Protein AF-H6SR29-F1 (afdb_monomer)

Foldseek 3Di:
DDDDDDDDDDDDDDDDDDDDDDDPDDPPPPPPDPDPDPPDPPDPDQDPLLWADQPQVVLQAQDDDSLVVSVVSQVVHDPSVVVQCVVVVVPDQWAFDDDAAQKTWIWGAIPPGDPVRTFIWIARANRRIDGQQVLCVVPPVVVVCVVPPPPFWDKARWDWDDKHADPQQWIKTKTWIFIAGNVVRDGPDIDIWIWIAHNNRYTPGTDD

Nearest PDB structures (foldseek):
  5jbs-assembly1_D  TM=5.042E-01  e=9.592E-01  Brucella suis 1330
  4akz-assembly1_A  TM=5.169E-01  e=1.774E+00  Brucella suis
  5jbs-assembly1_B  TM=5.348E-01  e=2.480E+00  Brucella suis 1330
  4nhf-assembly3_E  TM=4.491E-01  e=1.876E+00  Bartonella grahamii as4aup
  7am1-assembly2_B  TM=2.257E-01  e=1.876E+00  Saccharomyces cerevisiae S288C

Organism: NCBI:txid1150469

Mean predicted aligned error: 15.14 Å

Secondary structure (DSSP, 8-state):
---------------------PPPPPP-----PPP-PPPPPPPP---GGG-B----GGG--SSS-HHHHHHHHHTTS-HHHHHHHHHTTTTTSEEEEEESSSSEEEEEEPBTT-TTSEEEEEESSBSSEEEHHHHHHHHTHHHHHHHS-TTSEEEEEEEEEEEEE-TTS-EEEEEEEEEEETTT--EEE--EEEEEE-TTSBEEEEE-

Solvent-accessible surface area (backbone atoms only — not comparable to full-atom values): 12740 Å² total; per-residue (Å²): 135,87,93,83,92,85,86,89,83,88,87,81,91,84,90,81,91,78,81,95,72,86,77,82,80,75,76,83,75,78,76,75,73,79,76,79,74,72,75,76,78,79,76,76,83,76,53,78,77,25,51,39,75,81,76,63,71,90,40,44,35,88,72,76,65,54,68,60,47,53,54,58,55,45,74,74,44,49,70,57,29,43,52,53,37,56,75,53,71,64,59,64,54,62,43,82,74,46,76,71,71,67,40,30,36,29,30,37,38,20,34,65,88,39,97,86,49,54,44,46,32,38,30,56,27,48,48,27,38,41,60,46,54,60,52,40,55,70,67,44,43,68,60,46,41,72,76,49,55,82,81,52,51,45,80,45,74,50,46,84,75,46,76,46,70,40,97,80,61,15,33,36,39,35,28,39,26,36,35,27,34,72,89,71,72,45,72,79,41,71,56,71,52,31,43,36,26,44,64,85,16,37,63,78,47,74,58,130

Sequence (208 aa):
MMRRRILAGWFVLGALVAGCVPPPEPPASAVATPTAVAPPPPVPAVSPKAVWHPDPLPCQTPSGPVEACLRTAMAAAPPEAQTFAASQGWKGMLTYLGNEGKVVSGTLTTFPLSPTSDVPVLLNGTPSLISVPELWEKHMVPSLAKKYPNGNSTYVAPFLVKAEKTANGGQRFIYEGEVRECKECMAKARPRLRLVFDKTGRLLGPER

Radius of gyration: 31.05 Å; Cα contacts (8 Å, |Δi|>4): 318; chains: 1; bounding box: 89×64×60 Å

pLDDT: mean 72.62, std 15.35, range [35.62, 93.44]

Structure (mmCIF, N/CA/C/O backbone):
data_AF-H6SR29-F1
#
_entry.id   AF-H6SR29-F1
#
loop_
_atom_site.group_PDB
_atom_site.id
_atom_site.type_symbol
_atom_site.label_atom_id
_atom_site.label_alt_id
_atom_site.label_comp_id
_atom_site.label_asym_id
_atom_site.label_entity_id
_atom_site.label_seq_id
_atom_site.pdbx_PDB_ins_code
_atom_site.Cartn_x
_atom_site.Cartn_y
_atom_site.Cartn_z
_atom_site.occupancy
_atom_site.B_iso_or_equiv
_atom_site.auth_seq_id
_atom_site.auth_comp_id
_atom_site.auth_asym_id
_atom_site.auth_atom_id
_atom_site.pdbx_PDB_model_num
ATOM 1 N N . MET A 1 1 ? -73.159 -4.708 -3.928 1.00 37.88 1 MET A N 1
ATOM 2 C CA . MET A 1 1 ? -74.308 -3.775 -3.956 1.00 37.88 1 MET A CA 1
ATOM 3 C C . MET A 1 1 ? -73.893 -2.496 -4.687 1.00 37.88 1 MET A C 1
ATOM 5 O O . MET A 1 1 ? -72.807 -2.022 -4.407 1.00 37.88 1 MET A O 1
ATOM 9 N N . MET A 1 2 ? -74.741 -2.034 -5.627 1.00 37.12 2 MET A N 1
ATOM 10 C CA . MET A 1 2 ? -74.828 -0.717 -6.323 1.00 37.12 2 MET A CA 1
ATOM 11 C C . MET A 1 2 ? -73.549 -0.123 -6.973 1.00 37.12 2 MET A C 1
ATOM 13 O O . MET A 1 2 ? -72.632 0.258 -6.268 1.00 37.12 2 MET A O 1
ATOM 17 N N . ARG A 1 3 ? -73.330 -0.115 -8.307 1.00 43.38 3 ARG A N 1
ATOM 18 C CA . ARG A 1 3 ? -73.968 0.553 -9.491 1.00 43.38 3 ARG A CA 1
ATOM 19 C C . ARG A 1 3 ? -73.901 2.098 -9.552 1.00 43.38 3 ARG A C 1
ATOM 21 O O . ARG A 1 3 ? -74.647 2.743 -8.828 1.00 43.38 3 ARG A O 1
ATOM 28 N N . ARG A 1 4 ? -73.182 2.628 -10.569 1.00 45.06 4 ARG A N 1
ATOM 29 C CA . ARG A 1 4 ? -73.536 3.679 -11.589 1.00 45.06 4 ARG A CA 1
ATOM 30 C C . ARG A 1 4 ? -72.227 4.118 -12.305 1.00 45.06 4 ARG A C 1
ATOM 32 O O . ARG A 1 4 ? -71.304 4.489 -11.603 1.00 45.06 4 ARG A O 1
ATOM 39 N N . ARG A 1 5 ? -71.926 3.868 -13.597 1.00 54.94 5 ARG A N 1
ATOM 40 C CA . ARG A 1 5 ? -72.468 4.278 -14.930 1.00 54.94 5 ARG A CA 1
ATOM 41 C C . ARG A 1 5 ? -72.527 5.796 -15.187 1.00 54.94 5 ARG A C 1
ATOM 43 O O . ARG A 1 5 ? -73.232 6.450 -14.431 1.00 54.94 5 ARG A O 1
ATOM 50 N N . ILE A 1 6 ? -71.900 6.252 -16.299 1.00 50.50 6 ILE A N 1
ATOM 51 C CA . ILE A 1 6 ? -72.335 7.225 -17.363 1.00 50.50 6 ILE A CA 1
ATOM 52 C C . ILE A 1 6 ? -71.074 7.746 -18.126 1.00 50.50 6 ILE A C 1
ATOM 54 O O . ILE A 1 6 ? -70.165 8.249 -17.482 1.00 50.50 6 ILE A O 1
ATOM 58 N N . LEU A 1 7 ? -70.838 7.311 -19.384 1.00 41.84 7 LEU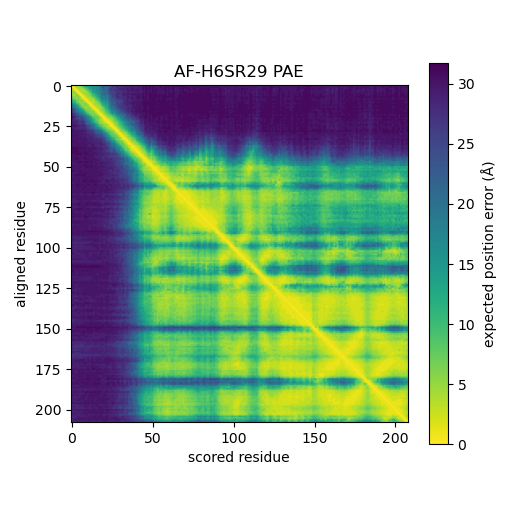 A N 1
ATOM 59 C CA . LEU A 1 7 ? -71.023 7.988 -20.710 1.00 41.84 7 LEU A CA 1
ATOM 60 C C . LEU A 1 7 ? -69.961 9.075 -21.022 1.00 41.84 7 LEU A C 1
ATOM 62 O O . LEU A 1 7 ? -69.814 10.014 -20.258 1.00 41.84 7 LEU A O 1
ATOM 66 N N . ALA A 1 8 ? -69.069 8.892 -22.007 1.00 45.03 8 ALA A N 1
ATOM 67 C CA . ALA A 1 8 ? -69.231 9.009 -23.473 1.00 45.03 8 ALA A CA 1
ATOM 68 C C . ALA A 1 8 ? -69.352 10.465 -23.972 1.00 45.03 8 ALA A C 1
ATOM 70 O O . ALA A 1 8 ? -70.261 11.180 -23.567 1.00 45.03 8 ALA A O 1
ATOM 71 N N . GLY A 1 9 ? -68.472 10.867 -24.898 1.00 35.62 9 GLY A N 1
ATOM 72 C CA . GLY A 1 9 ? -68.571 12.151 -25.597 1.00 35.62 9 GLY A CA 1
ATOM 73 C C . GLY A 1 9 ? -67.361 12.473 -26.476 1.00 35.62 9 GLY A C 1
ATOM 74 O O . GLY A 1 9 ? -66.450 13.167 -26.045 1.00 35.62 9 GLY A O 1
ATOM 75 N N . TRP A 1 10 ? -67.367 11.964 -27.708 1.00 43.72 10 TRP A N 1
ATOM 76 C CA . TRP A 1 10 ? -66.639 12.531 -28.848 1.00 43.72 10 TRP A CA 1
ATOM 77 C C . TRP A 1 10 ? -67.413 13.747 -29.373 1.00 43.72 10 TRP A C 1
ATOM 79 O O . TRP A 1 10 ? -68.629 13.647 -29.516 1.00 43.72 10 TRP A O 1
ATOM 89 N N . PHE A 1 11 ? -66.728 14.831 -29.745 1.00 47.31 11 PHE A N 1
ATOM 90 C CA . PHE A 1 11 ? -67.244 15.800 -30.715 1.00 47.31 11 PHE A CA 1
ATOM 91 C C . PHE A 1 11 ? -66.120 16.382 -31.576 1.00 47.31 11 PHE A C 1
ATOM 93 O O . PHE A 1 11 ? -64.961 16.459 -31.178 1.00 47.31 11 PHE A O 1
ATOM 100 N N . VAL A 1 12 ? -66.523 16.713 -32.796 1.00 44.16 12 VAL A N 1
ATOM 101 C CA . VAL A 1 12 ? -65.758 16.863 -34.031 1.00 44.16 12 VAL A CA 1
ATOM 102 C C . VAL A 1 12 ? -65.909 18.301 -34.555 1.00 44.16 12 VAL A C 1
ATOM 104 O O . VAL A 1 12 ? -66.968 18.892 -34.382 1.00 44.16 12 VAL A O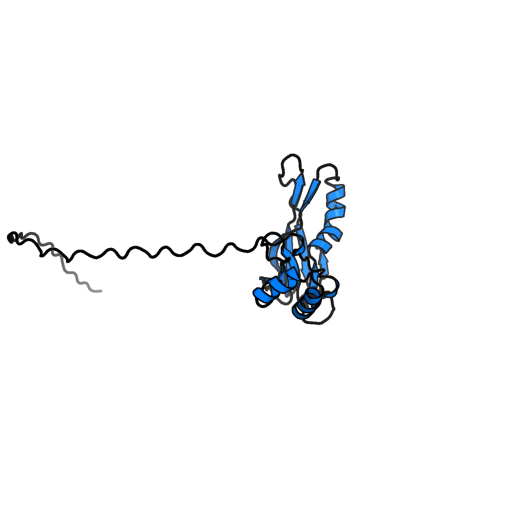 1
ATOM 107 N N . LEU A 1 13 ? -64.875 18.764 -35.274 1.00 41.00 13 LEU A N 1
ATOM 108 C CA . LEU A 1 13 ? -64.807 19.855 -36.273 1.00 41.00 13 LEU A CA 1
ATOM 109 C C . LEU A 1 13 ? -65.032 21.325 -35.871 1.00 41.00 13 LEU A C 1
ATOM 111 O O . LEU A 1 13 ? -66.006 21.692 -35.228 1.00 41.00 13 LEU A O 1
ATOM 115 N N . GLY A 1 14 ? -64.214 22.187 -36.491 1.00 36.19 14 GLY A N 1
ATOM 116 C CA . GLY A 1 14 ? -64.589 23.569 -36.799 1.00 36.19 14 GLY A CA 1
ATOM 117 C C . GLY A 1 14 ? -63.403 24.469 -37.141 1.00 36.19 14 GLY A C 1
ATOM 118 O O . GLY A 1 14 ? -62.804 25.054 -36.249 1.00 36.19 14 GLY A O 1
ATOM 119 N N . ALA A 1 15 ? -63.071 24.577 -38.430 1.00 47.53 15 ALA A N 1
ATOM 120 C CA . ALA A 1 15 ? -62.057 25.483 -38.967 1.00 47.53 15 ALA A CA 1
ATOM 121 C C . ALA A 1 15 ? -62.481 26.961 -38.865 1.00 47.53 15 ALA A C 1
ATOM 123 O O . ALA A 1 15 ? -63.637 27.290 -39.124 1.00 47.53 15 ALA A O 1
ATOM 124 N N . LEU A 1 16 ? -61.524 27.852 -38.588 1.00 46.88 16 LEU A N 1
ATOM 125 C CA . LEU A 1 16 ? -61.670 29.296 -38.768 1.00 46.88 16 LEU A CA 1
ATOM 126 C C . LEU A 1 16 ? -60.442 29.850 -39.493 1.00 46.88 16 LEU A C 1
ATOM 128 O O . LEU A 1 16 ? -59.305 29.713 -39.048 1.00 46.88 16 LEU A O 1
ATOM 132 N N . VAL A 1 17 ? -60.725 30.444 -40.648 1.00 47.97 17 VAL A N 1
ATOM 133 C CA . VAL A 1 17 ? -59.820 31.201 -41.510 1.00 47.97 17 VAL A CA 1
ATOM 134 C C . VAL A 1 17 ? -59.569 32.562 -40.859 1.00 47.97 17 VAL A C 1
ATOM 136 O O . VAL A 1 17 ? -60.522 33.280 -40.568 1.00 47.97 17 VAL A O 1
ATOM 139 N N . ALA A 1 18 ? -58.305 32.938 -40.664 1.00 47.53 18 ALA A N 1
ATOM 140 C CA . ALA A 1 18 ? -57.907 34.305 -40.336 1.00 47.53 18 ALA A CA 1
ATOM 141 C C . ALA A 1 18 ? -56.666 34.676 -41.158 1.00 47.53 18 ALA A C 1
ATOM 143 O O . ALA A 1 18 ? -55.725 33.892 -41.272 1.00 47.53 18 ALA A O 1
ATOM 144 N N . GLY A 1 19 ? -56.741 35.839 -41.806 1.00 38.00 19 GLY A N 1
ATOM 145 C CA . GLY A 1 19 ? -55.842 36.287 -42.863 1.00 38.00 19 GLY A CA 1
ATOM 146 C C . GLY A 1 19 ? -54.404 36.582 -42.433 1.00 38.00 19 GLY A C 1
ATOM 147 O O . GLY A 1 19 ? -54.093 36.791 -41.263 1.00 38.00 19 GLY A O 1
ATOM 148 N N . CYS A 1 20 ? -53.535 36.614 -43.444 1.00 43.41 20 CYS A N 1
ATOM 149 C CA . CYS A 1 20 ? -52.135 37.002 -43.358 1.00 43.41 20 CYS A CA 1
ATOM 150 C C . CYS A 1 20 ? -51.954 38.415 -42.785 1.00 43.41 20 CYS A C 1
ATOM 152 O O . CYS A 1 20 ? -52.312 39.401 -43.427 1.00 43.41 20 CYS A O 1
ATOM 154 N N . VAL A 1 21 ? -51.276 38.499 -41.643 1.00 51.19 21 VAL A N 1
ATOM 155 C CA . VAL A 1 21 ? -50.480 39.661 -41.234 1.00 51.19 21 VAL A CA 1
ATOM 156 C C . VAL A 1 21 ? -49.072 39.121 -40.964 1.00 51.19 21 VAL A C 1
ATOM 158 O O . VAL A 1 21 ? -48.947 38.217 -40.134 1.00 51.19 21 VAL A O 1
ATOM 161 N N . PRO A 1 22 ? -48.015 39.567 -41.668 1.00 58.69 22 PRO A N 1
ATOM 162 C CA . PRO A 1 22 ? -46.665 39.127 -41.340 1.00 58.69 22 PRO A CA 1
ATOM 163 C C . PRO A 1 22 ? -46.271 39.662 -39.950 1.00 58.69 22 PRO A C 1
ATOM 165 O O . PRO A 1 22 ? -46.563 40.822 -39.643 1.00 58.69 22 PRO A O 1
ATOM 168 N N . PRO A 1 23 ? -45.637 38.843 -39.091 1.00 62.00 23 PRO A N 1
ATOM 169 C CA . PRO A 1 23 ? -45.129 39.315 -37.809 1.00 62.00 23 PRO A CA 1
ATOM 170 C C . PRO A 1 23 ? -44.001 40.341 -38.027 1.00 62.00 23 PRO A C 1
ATOM 172 O O . PRO A 1 23 ? -43.275 40.239 -39.018 1.00 62.00 23 PRO A O 1
ATOM 175 N N . PRO A 1 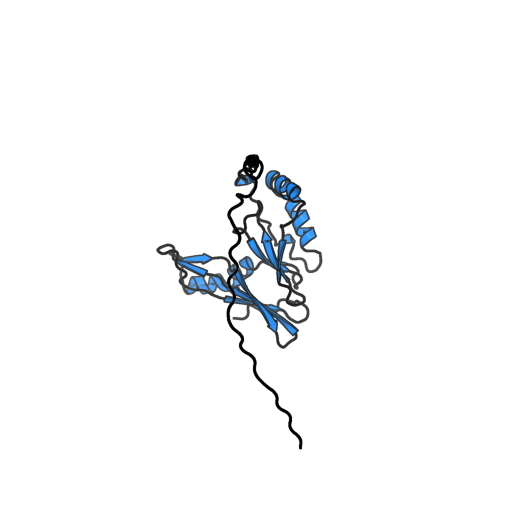24 ? -43.830 41.320 -37.120 1.00 55.38 24 PRO A N 1
ATOM 176 C CA . PRO A 1 24 ? -42.709 42.253 -37.181 1.00 55.38 24 PRO A CA 1
ATOM 177 C C . PRO A 1 24 ? -41.382 41.486 -37.094 1.00 55.38 24 PRO A C 1
ATOM 179 O O . PRO A 1 24 ? -41.239 40.590 -36.259 1.00 55.38 24 PRO A O 1
ATOM 182 N N . GLU A 1 25 ? -40.426 41.830 -37.963 1.00 57.91 25 GLU A N 1
ATOM 183 C CA . GLU A 1 25 ? -39.066 41.286 -37.917 1.00 57.91 25 GLU A CA 1
ATOM 184 C C . GLU A 1 25 ? -38.485 41.462 -36.505 1.00 57.91 25 GLU A C 1
ATOM 186 O O . GLU A 1 25 ? -38.518 42.573 -35.961 1.00 57.91 25 GLU A O 1
ATOM 191 N N . PRO A 1 26 ? -37.953 40.395 -35.880 1.00 55.72 26 PRO A N 1
ATOM 192 C CA . PRO A 1 26 ? -37.215 40.560 -34.642 1.00 55.72 26 PRO A CA 1
ATOM 193 C C . PRO A 1 26 ? -35.985 41.436 -34.926 1.00 55.72 26 PRO A C 1
ATOM 195 O O . PRO A 1 26 ? -35.340 41.255 -35.963 1.00 55.72 26 PRO A O 1
ATOM 198 N N . PRO A 1 27 ? -35.625 42.375 -34.030 1.00 56.12 27 PRO A N 1
ATOM 199 C CA . PRO A 1 27 ? -34.401 43.142 -34.194 1.00 56.12 27 PRO A CA 1
ATOM 200 C C . PRO A 1 27 ? -33.234 42.166 -34.324 1.00 56.12 27 PRO A C 1
ATOM 202 O O . PRO A 1 27 ? -33.149 41.195 -33.565 1.00 56.12 27 PRO A O 1
ATOM 205 N N . ALA A 1 28 ? -32.368 42.419 -35.310 1.00 55.97 28 ALA A N 1
ATOM 206 C CA . ALA A 1 28 ? -31.171 41.636 -35.5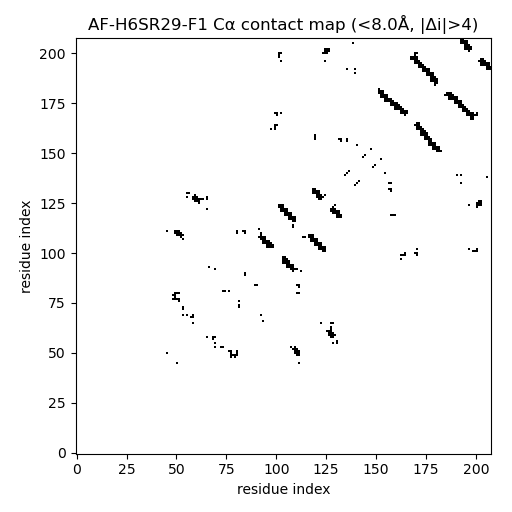66 1.00 55.97 28 ALA A CA 1
ATOM 207 C C . ALA A 1 28 ? -30.445 41.395 -34.239 1.00 55.97 28 ALA A C 1
ATOM 209 O O . ALA A 1 28 ? -29.881 42.315 -33.644 1.00 55.97 28 ALA A O 1
ATOM 210 N N . SER A 1 29 ? -30.518 40.159 -33.743 1.00 54.12 29 SER A N 1
ATOM 211 C CA . SER A 1 29 ? -29.754 39.758 -32.575 1.00 54.12 29 SER A CA 1
ATOM 212 C C . SER A 1 29 ? -28.292 39.902 -32.959 1.00 54.12 29 SER A C 1
ATOM 214 O O . SER A 1 29 ? -27.793 39.156 -33.800 1.00 54.12 29 SER A O 1
ATOM 216 N N . ALA A 1 30 ? -27.623 40.895 -32.376 1.00 54.47 30 ALA A N 1
ATOM 217 C CA . ALA A 1 30 ? -26.178 40.966 -32.388 1.00 54.47 30 ALA A CA 1
ATOM 218 C C . ALA A 1 30 ? -25.688 39.661 -31.757 1.00 54.47 30 ALA A C 1
ATOM 220 O O . ALA A 1 30 ? -25.800 39.461 -30.547 1.00 54.47 30 ALA A O 1
ATOM 221 N N . VAL A 1 31 ? -25.238 38.731 -32.598 1.00 50.53 31 VAL A N 1
ATOM 222 C CA . VAL A 1 31 ? -24.598 37.501 -32.154 1.00 50.53 31 VAL A CA 1
ATOM 223 C C . VAL A 1 31 ? -23.357 37.952 -31.405 1.00 50.53 31 VAL A C 1
ATOM 225 O O . VAL A 1 31 ? -22.393 38.411 -32.014 1.00 50.53 31 VAL A O 1
ATOM 228 N N . ALA A 1 32 ? -23.413 37.900 -30.075 1.00 52.00 32 ALA A N 1
ATOM 229 C CA . ALA A 1 32 ? -22.242 38.097 -29.248 1.00 52.00 32 ALA A CA 1
ATOM 230 C C . ALA A 1 32 ? -21.223 37.039 -29.674 1.00 52.00 32 ALA A C 1
ATOM 232 O O . ALA A 1 32 ? -21.431 35.842 -29.468 1.00 52.00 32 ALA A O 1
ATOM 233 N N . THR A 1 33 ? -20.155 37.476 -30.334 1.00 51.81 33 THR A N 1
ATOM 234 C CA . THR A 1 33 ? -19.028 36.618 -30.672 1.00 51.81 33 THR A CA 1
ATOM 235 C C . THR A 1 33 ? -18.516 36.035 -29.357 1.00 51.81 33 THR A C 1
ATOM 237 O O . THR A 1 33 ? -18.209 36.816 -28.452 1.00 51.81 33 THR A O 1
ATOM 240 N N . PRO A 1 34 ? -18.454 34.703 -29.184 1.00 53.31 34 PRO A N 1
ATOM 241 C CA . PRO A 1 34 ? -17.892 34.140 -27.971 1.00 53.31 34 PRO A CA 1
ATOM 242 C C . PRO A 1 34 ? -16.453 34.637 -27.861 1.00 53.31 34 PRO A C 1
ATOM 244 O O . PRO A 1 34 ? -15.631 34.381 -28.743 1.00 53.31 34 PRO A O 1
ATOM 247 N N . THR A 1 35 ? -16.162 35.392 -26.801 1.00 54.22 35 THR A N 1
ATOM 248 C CA . THR A 1 35 ? -14.795 35.772 -26.456 1.00 54.22 35 THR A CA 1
ATOM 249 C C . THR A 1 35 ? -13.987 34.486 -26.393 1.00 54.22 35 THR A C 1
ATOM 251 O O . THR A 1 35 ? -14.303 33.600 -25.596 1.00 54.22 35 THR A O 1
ATOM 254 N N . ALA A 1 36 ? -12.989 34.358 -27.268 1.0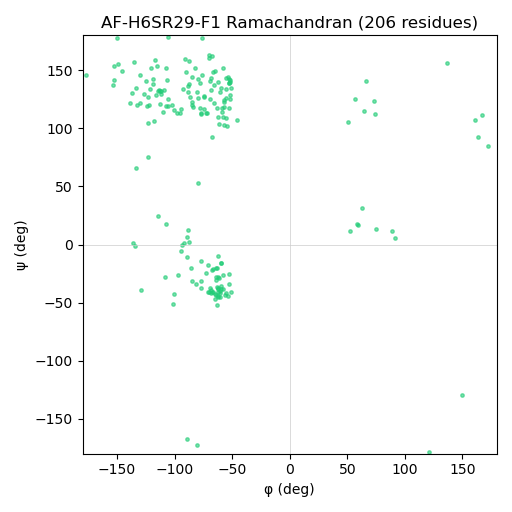0 54.22 36 ALA A N 1
ATOM 255 C CA . ALA A 1 36 ? -12.086 33.223 -27.264 1.00 54.22 36 ALA A CA 1
ATOM 256 C C . ALA A 1 36 ? -11.465 33.127 -25.868 1.00 54.22 36 ALA A C 1
ATOM 258 O O . ALA A 1 36 ? -10.682 33.987 -25.463 1.00 54.22 36 ALA A O 1
ATOM 259 N N . VAL A 1 37 ? -11.872 32.113 -25.106 1.00 54.72 37 VAL A N 1
ATOM 260 C CA . VAL A 1 37 ? -11.241 31.801 -23.830 1.00 54.72 37 VAL A CA 1
ATOM 261 C C . VAL A 1 37 ? -9.806 31.432 -24.174 1.00 54.72 37 VAL A C 1
ATOM 263 O O . VAL A 1 37 ? -9.578 30.492 -24.939 1.00 54.72 37 VAL A O 1
ATOM 266 N N . ALA A 1 38 ? -8.851 32.219 -23.674 1.00 59.19 38 ALA A N 1
ATOM 267 C CA . ALA A 1 38 ? -7.441 31.918 -23.851 1.00 59.19 38 ALA A CA 1
ATOM 268 C C . ALA A 1 38 ? -7.201 30.463 -23.416 1.00 59.19 38 ALA A C 1
ATOM 270 O O . ALA A 1 38 ? -7.735 30.056 -22.375 1.00 59.19 38 ALA A O 1
ATOM 271 N N . PRO A 1 39 ? -6.453 29.664 -24.200 1.00 53.34 39 PRO A N 1
ATOM 272 C CA . PRO A 1 39 ? -6.133 28.308 -23.793 1.00 53.34 39 PRO A CA 1
ATOM 273 C C . PRO A 1 39 ? -5.514 28.362 -22.392 1.00 53.34 39 PRO A C 1
ATOM 275 O O . PRO A 1 39 ? -4.737 29.284 -22.112 1.00 53.34 39 PRO A O 1
ATOM 278 N N . PRO A 1 40 ? -5.878 27.428 -21.495 1.00 53.56 40 PRO A N 1
ATOM 279 C CA . PRO A 1 40 ? -5.281 27.389 -20.173 1.00 53.56 40 PRO A CA 1
ATOM 280 C C . PRO A 1 40 ? -3.755 27.384 -20.330 1.00 53.56 40 PRO A C 1
ATOM 282 O O . PRO A 1 40 ? -3.245 26.742 -21.257 1.00 53.56 40 PRO A O 1
ATOM 285 N N . PRO A 1 41 ? -3.024 28.121 -19.475 1.00 56.25 41 PRO A N 1
ATOM 286 C CA . PRO A 1 41 ? -1.574 28.149 -19.551 1.00 56.25 41 PRO A CA 1
ATOM 287 C C . PRO A 1 41 ? -1.045 26.708 -19.537 1.00 56.25 41 PRO A C 1
ATOM 289 O O . PRO A 1 41 ? -1.581 25.875 -18.796 1.00 56.25 41 PRO A O 1
ATOM 292 N N . PRO A 1 42 ? -0.033 26.386 -20.363 1.00 51.53 42 PRO A N 1
ATOM 293 C CA . PRO A 1 42 ? 0.528 25.047 -20.393 1.00 51.53 42 PRO A CA 1
ATOM 294 C C . PRO A 1 42 ? 0.982 24.670 -18.984 1.00 51.53 42 PRO A C 1
ATOM 296 O O . PRO A 1 42 ? 1.733 25.409 -18.344 1.00 51.53 42 PRO A O 1
ATOM 299 N N . VAL A 1 43 ? 0.498 23.525 -18.494 1.00 54.78 43 VAL A N 1
ATOM 300 C CA . VAL A 1 43 ? 0.968 22.955 -17.231 1.00 54.78 43 VAL A CA 1
ATOM 301 C C . VAL A 1 43 ? 2.480 22.769 -17.375 1.00 54.78 43 VAL A C 1
ATOM 303 O O . VAL A 1 43 ? 2.902 22.132 -18.345 1.00 54.78 43 VAL A O 1
ATOM 306 N N . PRO A 1 44 ? 3.305 23.336 -16.476 1.00 54.84 44 PRO A N 1
ATOM 307 C CA . PRO A 1 44 ? 4.747 23.174 -16.551 1.00 54.84 44 PRO A CA 1
ATOM 308 C C . PRO A 1 44 ? 5.087 21.689 -16.647 1.00 54.84 44 PRO A C 1
ATOM 310 O O . PRO A 1 44 ? 4.642 20.896 -15.814 1.00 54.84 44 PRO A O 1
ATOM 313 N N . ALA A 1 45 ? 5.851 21.308 -17.672 1.00 59.06 45 ALA A N 1
ATOM 314 C CA . ALA A 1 45 ? 6.347 19.948 -17.793 1.00 59.06 45 ALA A CA 1
ATOM 315 C C . ALA A 1 45 ? 7.184 19.646 -16.549 1.00 59.06 45 ALA A C 1
ATOM 317 O O . ALA A 1 45 ? 8.215 20.278 -16.307 1.00 59.06 45 ALA A O 1
ATOM 318 N N . VAL A 1 46 ? 6.710 18.720 -15.722 1.00 60.88 46 VAL A N 1
ATOM 319 C CA . VAL A 1 46 ? 7.401 18.401 -14.483 1.00 60.88 46 VAL A CA 1
ATOM 320 C C . VAL A 1 46 ? 8.642 17.582 -14.828 1.00 60.88 46 VAL A C 1
ATOM 322 O O . VAL A 1 46 ? 8.549 16.497 -15.398 1.00 60.88 46 VAL A O 1
ATOM 325 N N . SER A 1 47 ? 9.817 18.132 -14.520 1.00 62.47 47 SER A N 1
ATOM 326 C CA . SER A 1 47 ? 11.099 17.450 -14.715 1.00 62.47 47 SER A CA 1
ATOM 327 C C . SER A 1 47 ? 11.105 16.100 -13.985 1.00 62.47 47 SER A C 1
ATOM 329 O O . SER A 1 47 ? 10.630 16.040 -12.852 1.00 62.47 47 SER A O 1
ATOM 331 N N . PRO A 1 48 ? 11.720 15.036 -14.536 1.00 61.28 48 PRO A N 1
ATOM 332 C CA . PRO A 1 48 ? 11.933 13.782 -13.809 1.00 61.28 48 PRO A CA 1
ATOM 333 C C . PRO A 1 48 ? 12.634 13.966 -12.453 1.00 61.28 48 PRO A C 1
ATOM 335 O O . PRO A 1 48 ? 12.442 13.168 -11.545 1.00 61.28 48 PRO A O 1
ATOM 338 N N . LYS A 1 49 ? 13.417 15.043 -12.282 1.00 60.81 49 LYS A N 1
ATOM 339 C CA . LYS A 1 49 ? 14.067 15.398 -11.006 1.00 60.81 49 LYS A CA 1
ATOM 340 C C . LYS A 1 49 ? 13.097 15.890 -9.928 1.00 60.81 49 LYS A C 1
ATOM 342 O O . LYS A 1 49 ? 13.444 15.895 -8.756 1.00 60.81 49 LYS A O 1
ATOM 347 N N . ALA A 1 50 ? 11.894 16.290 -10.323 1.00 60.28 50 ALA A N 1
ATOM 348 C CA . ALA A 1 50 ? 10.812 16.633 -9.414 1.00 60.28 50 ALA A CA 1
ATOM 349 C C . ALA A 1 50 ? 9.975 15.402 -9.029 1.00 60.28 50 ALA A C 1
ATOM 351 O O . ALA A 1 50 ? 8.988 15.551 -8.306 1.00 60.28 50 ALA A O 1
ATOM 352 N N . VAL A 1 51 ? 10.353 14.203 -9.508 1.00 69.88 51 VAL A N 1
ATOM 353 C CA . VAL A 1 51 ? 9.687 12.967 -9.117 1.00 69.88 51 VAL A CA 1
ATOM 354 C C . VAL A 1 51 ? 10.167 12.539 -7.731 1.00 69.88 51 VAL A C 1
ATOM 356 O O . VAL A 1 51 ? 11.347 12.250 -7.540 1.00 69.88 51 VAL A O 1
ATOM 359 N N . TRP A 1 52 ? 9.260 12.483 -6.762 1.00 74.25 52 TRP A N 1
ATOM 360 C CA . TRP A 1 52 ? 9.529 12.001 -5.413 1.00 74.25 52 TRP A CA 1
ATOM 361 C C . TRP A 1 52 ? 8.605 10.844 -5.059 1.00 74.25 52 TRP A C 1
ATOM 363 O O . TRP A 1 52 ? 7.382 10.997 -5.015 1.00 74.25 52 TRP A O 1
ATOM 373 N N . HIS A 1 53 ? 9.221 9.701 -4.766 1.00 73.25 53 HIS A N 1
ATOM 374 C CA . HIS A 1 53 ? 8.557 8.526 -4.221 1.00 73.25 53 HIS A CA 1
ATOM 375 C C . HIS A 1 53 ? 8.759 8.522 -2.700 1.00 73.25 53 HIS A C 1
ATOM 377 O O . HIS A 1 53 ? 9.904 8.383 -2.260 1.00 73.25 53 HIS A O 1
ATOM 383 N N . PRO A 1 54 ? 7.702 8.692 -1.886 1.00 69.81 54 PRO A N 1
ATOM 384 C CA . PRO A 1 54 ? 7.841 8.549 -0.444 1.00 69.81 54 PRO A CA 1
ATOM 385 C C . PRO A 1 54 ? 8.306 7.130 -0.110 1.00 69.81 54 PRO A C 1
ATOM 387 O O . PRO A 1 54 ? 7.697 6.168 -0.574 1.00 69.81 54 PRO A O 1
ATOM 390 N N . ASP A 1 55 ? 9.338 7.000 0.726 1.00 72.94 55 ASP A N 1
ATOM 391 C CA . ASP A 1 55 ? 9.576 5.757 1.460 1.00 72.94 55 ASP A CA 1
ATOM 392 C C . ASP A 1 55 ? 8.578 5.710 2.631 1.00 72.94 55 ASP A C 1
ATOM 394 O O . ASP A 1 55 ? 8.661 6.551 3.533 1.00 72.94 55 ASP A O 1
ATOM 398 N N . PRO A 1 56 ? 7.595 4.791 2.627 1.00 70.25 56 PRO A N 1
ATOM 399 C CA . PRO A 1 56 ? 6.616 4.698 3.700 1.00 70.25 56 PRO A CA 1
ATOM 400 C C . PRO A 1 56 ? 7.177 4.026 4.961 1.00 70.25 56 PRO A C 1
ATOM 402 O O . PRO A 1 56 ? 6.532 4.112 6.008 1.00 70.25 56 PRO A O 1
ATOM 405 N N . LEU A 1 57 ? 8.334 3.349 4.901 1.00 69.75 57 LEU A N 1
ATOM 406 C CA . LEU A 1 57 ? 8.885 2.562 6.013 1.00 69.75 57 LEU A CA 1
ATOM 407 C C . LEU A 1 57 ? 9.016 3.352 7.327 1.00 69.75 57 LEU A C 1
ATOM 409 O O . LEU A 1 57 ? 8.575 2.840 8.360 1.00 69.75 57 LEU A O 1
ATOM 413 N N . PRO A 1 58 ? 9.517 4.605 7.338 1.00 74.62 58 PRO A N 1
ATOM 414 C CA . PRO A 1 58 ? 9.622 5.396 8.565 1.00 74.62 58 PRO A CA 1
ATOM 415 C C . PRO A 1 58 ? 8.267 5.709 9.216 1.00 74.62 58 PRO A C 1
ATOM 417 O O . PRO A 1 58 ? 8.209 6.004 10.408 1.00 74.62 58 PRO A O 1
ATOM 420 N N . CYS A 1 59 ? 7.173 5.626 8.455 1.00 76.56 59 CYS A N 1
ATOM 421 C CA . CYS A 1 59 ? 5.820 5.883 8.936 1.00 76.56 59 CYS A CA 1
ATOM 422 C C . CYS A 1 59 ? 5.100 4.620 9.434 1.00 76.56 59 CYS A C 1
ATOM 424 O O . CYS A 1 59 ? 3.959 4.714 9.884 1.00 76.56 59 CYS A O 1
ATOM 426 N N . GLN A 1 60 ? 5.750 3.450 9.414 1.00 73.62 60 GLN A N 1
ATOM 427 C CA . GLN A 1 60 ? 5.218 2.192 9.954 1.00 73.62 60 GLN A CA 1
ATOM 428 C C . GLN A 1 60 ? 5.362 2.117 11.488 1.00 73.62 60 GLN A C 1
ATOM 430 O O . GLN A 1 60 ? 5.917 1.166 12.038 1.00 73.62 60 GLN A O 1
ATOM 435 N N . THR A 1 61 ? 4.884 3.127 12.217 1.00 68.69 61 THR A N 1
ATOM 436 C CA . THR A 1 61 ? 4.976 3.149 13.686 1.00 68.69 61 THR A CA 1
ATOM 437 C C . THR A 1 61 ? 3.777 2.443 14.342 1.00 68.69 61 THR A C 1
ATOM 439 O O . THR A 1 61 ? 2.712 2.320 13.729 1.00 68.69 61 THR A O 1
ATOM 442 N N . PRO A 1 62 ? 3.886 1.977 15.603 1.00 63.00 62 PRO A N 1
ATOM 443 C CA . PRO A 1 62 ? 2.743 1.425 16.343 1.00 63.00 62 PRO A CA 1
ATOM 444 C C . PRO A 1 62 ? 1.663 2.469 16.663 1.00 63.00 62 PRO A C 1
ATOM 446 O O . PRO A 1 62 ? 0.523 2.113 16.949 1.00 63.00 62 PRO A O 1
ATOM 449 N N . SER A 1 63 ? 2.025 3.754 16.648 1.00 59.44 63 SER A N 1
ATOM 450 C CA . SER A 1 63 ? 1.165 4.866 17.043 1.00 59.44 63 SER A CA 1
ATOM 451 C C . SER A 1 63 ? 1.573 6.157 16.335 1.00 59.44 63 SER A C 1
ATOM 453 O O . SER A 1 63 ? 2.760 6.486 16.291 1.00 59.44 63 SER A O 1
ATOM 455 N N . GLY A 1 64 ? 0.588 6.915 15.852 1.00 65.94 64 GLY A N 1
ATOM 456 C CA . GLY A 1 64 ? 0.774 8.255 15.292 1.00 65.94 64 GLY A CA 1
ATOM 457 C C . GLY A 1 64 ? -0.016 8.480 13.997 1.00 65.94 64 GLY A C 1
ATOM 458 O O . GLY A 1 64 ? -0.356 7.517 13.309 1.00 65.94 64 GLY A O 1
ATOM 459 N N . PRO A 1 65 ? -0.339 9.739 13.653 1.00 71.88 65 PRO A N 1
ATOM 460 C CA . PRO A 1 65 ? -1.003 10.056 12.395 1.00 71.88 65 PRO A CA 1
ATOM 461 C C . PRO A 1 65 ? -0.022 9.905 11.225 1.00 71.88 65 PRO A C 1
ATOM 463 O O . PRO A 1 65 ? 0.912 10.696 11.081 1.00 71.88 65 PRO A O 1
ATOM 466 N N . VAL A 1 66 ? -0.268 8.915 10.361 1.00 77.00 66 VAL A N 1
ATOM 467 C CA . VAL A 1 66 ? 0.534 8.628 9.155 1.00 77.00 66 VAL A CA 1
ATOM 468 C C . VAL A 1 66 ? 0.733 9.881 8.295 1.00 77.00 66 VAL A C 1
ATOM 470 O O . VAL A 1 66 ? 1.839 10.144 7.831 1.00 77.00 66 VAL A O 1
ATOM 473 N N . GLU A 1 67 ? -0.304 10.707 8.142 1.00 75.62 67 GLU A N 1
ATOM 474 C CA . GLU A 1 67 ? -0.230 11.954 7.374 1.00 75.62 67 GLU A CA 1
ATOM 475 C C . GLU A 1 67 ? 0.838 12.927 7.887 1.00 75.62 67 GLU A C 1
ATOM 477 O O . GLU A 1 67 ? 1.493 13.588 7.085 1.00 75.62 67 GLU A O 1
ATOM 482 N N . ALA A 1 68 ? 1.024 13.034 9.207 1.00 76.81 68 ALA A N 1
ATOM 483 C CA . ALA A 1 68 ? 2.029 13.931 9.770 1.00 76.81 68 ALA A CA 1
ATOM 484 C C . ALA A 1 68 ? 3.441 13.429 9.454 1.00 76.81 68 ALA A C 1
ATOM 486 O O . ALA A 1 68 ? 4.287 14.216 9.039 1.00 76.81 68 ALA A O 1
ATOM 487 N N . CYS A 1 69 ? 3.663 12.116 9.563 1.00 81.12 69 CYS A N 1
ATOM 488 C CA . CYS A 1 69 ? 4.925 11.496 9.171 1.00 81.12 69 CYS A CA 1
ATOM 489 C C . CYS A 1 69 ? 5.223 11.711 7.678 1.00 81.12 69 CYS A C 1
ATOM 491 O O . CYS A 1 69 ? 6.324 12.132 7.329 1.00 81.12 69 CYS A O 1
ATOM 493 N N . LEU A 1 70 ? 4.229 11.521 6.802 1.00 79.12 70 LEU A N 1
ATOM 494 C CA . LEU A 1 70 ? 4.380 11.761 5.363 1.00 79.12 70 LEU A CA 1
ATOM 495 C C . LEU A 1 70 ? 4.688 13.232 5.044 1.00 79.12 70 LEU A C 1
ATOM 497 O O . LEU A 1 70 ? 5.526 13.505 4.188 1.00 79.12 70 LEU A O 1
ATOM 501 N N . ARG A 1 71 ? 4.075 14.189 5.761 1.00 77.19 71 ARG A N 1
ATOM 502 C CA . ARG A 1 71 ? 4.426 15.619 5.645 1.00 77.19 71 ARG A CA 1
ATOM 503 C C . ARG A 1 71 ? 5.871 15.884 6.063 1.00 77.19 71 ARG A C 1
ATOM 505 O O . ARG A 1 71 ? 6.555 16.653 5.397 1.00 77.19 71 ARG A O 1
ATOM 512 N N . THR A 1 72 ? 6.350 15.251 7.134 1.00 81.38 72 THR A N 1
ATOM 513 C CA . THR A 1 72 ? 7.755 15.364 7.554 1.00 81.38 72 THR A CA 1
ATOM 514 C C . THR A 1 72 ? 8.701 14.760 6.518 1.00 81.38 72 THR A C 1
ATOM 516 O O . THR A 1 72 ? 9.708 15.380 6.193 1.00 81.38 72 THR A O 1
ATOM 519 N N . ALA A 1 73 ? 8.369 13.600 5.946 1.00 80.12 73 ALA A N 1
ATOM 520 C CA . ALA A 1 73 ? 9.168 12.977 4.890 1.00 80.12 73 ALA A CA 1
ATOM 521 C C . ALA A 1 73 ? 9.252 13.859 3.631 1.00 80.12 73 ALA A C 1
ATOM 523 O O . ALA A 1 73 ? 10.315 13.972 3.023 1.00 80.12 73 ALA A O 1
ATOM 524 N N . MET A 1 74 ? 8.162 14.547 3.281 1.00 78.38 74 MET A N 1
ATOM 525 C CA . MET A 1 74 ? 8.125 15.492 2.164 1.00 78.38 74 MET A CA 1
ATOM 526 C C . MET A 1 74 ? 9.081 16.684 2.352 1.00 78.38 74 MET A C 1
ATOM 528 O O . MET A 1 74 ? 9.609 17.201 1.372 1.00 78.38 74 MET A O 1
ATOM 532 N N . ALA A 1 75 ? 9.386 17.095 3.587 1.00 80.56 75 ALA A N 1
ATOM 533 C CA . ALA A 1 75 ? 10.382 18.144 3.831 1.00 80.56 75 ALA A CA 1
ATOM 534 C C . ALA A 1 75 ? 11.809 17.739 3.398 1.00 80.56 75 ALA A C 1
ATOM 536 O O . ALA A 1 75 ? 12.652 18.606 3.173 1.00 80.56 75 ALA A O 1
ATOM 537 N N . ALA A 1 76 ? 12.078 16.435 3.255 1.00 81.44 76 ALA A N 1
ATOM 538 C CA . ALA A 1 76 ? 13.333 15.896 2.730 1.00 81.44 76 ALA A CA 1
ATOM 539 C C . ALA A 1 76 ? 13.292 15.617 1.210 1.00 81.44 76 ALA A C 1
ATOM 541 O O . ALA A 1 76 ? 14.286 15.159 0.646 1.00 81.44 76 ALA A O 1
ATOM 542 N N . ALA A 1 77 ? 12.161 15.867 0.537 1.00 80.75 77 ALA A N 1
ATOM 543 C CA . ALA A 1 77 ? 12.016 15.669 -0.905 1.00 80.75 77 ALA A CA 1
ATOM 544 C C . ALA A 1 77 ? 12.830 16.704 -1.713 1.00 80.75 77 ALA A C 1
ATOM 546 O O . ALA A 1 77 ? 13.197 17.752 -1.173 1.00 80.75 77 ALA A O 1
ATOM 547 N N . PRO A 1 78 ? 13.084 16.474 -3.017 1.00 81.56 78 PRO A N 1
ATOM 548 C CA . PRO A 1 78 ? 13.680 17.483 -3.890 1.00 81.56 78 PRO A CA 1
ATOM 549 C C . PRO A 1 78 ? 12.919 18.825 -3.840 1.00 81.56 78 PRO A C 1
ATOM 551 O O . PRO A 1 78 ? 11.683 18.810 -3.773 1.00 81.56 78 PRO A O 1
ATOM 554 N N . PRO A 1 79 ? 13.604 19.986 -3.900 1.00 82.56 79 PRO A N 1
ATOM 555 C CA . PRO A 1 79 ? 12.969 21.308 -3.812 1.00 82.56 79 PRO A CA 1
ATOM 556 C C . PRO A 1 79 ? 11.817 21.520 -4.804 1.00 82.56 79 PRO A C 1
ATOM 558 O O . PRO A 1 79 ? 10.825 22.182 -4.496 1.00 82.56 79 PRO A O 1
ATOM 561 N N . GLU A 1 80 ? 11.915 20.932 -5.993 1.00 77.88 80 GLU A N 1
ATOM 562 C CA . GLU A 1 80 ? 10.892 20.997 -7.031 1.00 77.88 80 GLU A CA 1
ATOM 563 C C . GLU A 1 80 ? 9.619 20.233 -6.635 1.00 77.88 80 GLU A C 1
ATOM 565 O O . GLU A 1 80 ? 8.511 20.725 -6.858 1.00 77.88 80 GLU A O 1
ATOM 570 N N . ALA A 1 81 ? 9.762 19.071 -5.985 1.00 77.62 81 ALA A N 1
ATOM 571 C CA . ALA A 1 81 ? 8.638 18.302 -5.452 1.00 77.62 81 ALA A CA 1
ATOM 572 C C . ALA A 1 81 ? 7.956 19.051 -4.297 1.00 77.62 81 ALA A C 1
ATOM 574 O O . ALA A 1 81 ? 6.728 19.129 -4.254 1.00 77.62 81 ALA A O 1
ATOM 575 N N . GLN A 1 82 ? 8.745 19.679 -3.414 1.00 79.81 82 GLN A N 1
ATOM 576 C CA . GLN A 1 82 ? 8.226 20.513 -2.323 1.00 79.81 82 GLN A CA 1
ATOM 577 C C . GLN A 1 82 ? 7.443 21.719 -2.852 1.00 79.81 82 GLN A C 1
ATOM 579 O O . GLN A 1 82 ? 6.339 21.996 -2.389 1.00 79.81 82 GLN A O 1
ATOM 584 N N . THR A 1 83 ? 7.987 22.412 -3.856 1.00 79.81 83 THR A N 1
ATOM 585 C CA . THR A 1 83 ? 7.347 23.581 -4.481 1.00 79.81 83 THR A CA 1
ATOM 586 C C . THR A 1 83 ? 6.020 23.196 -5.132 1.00 79.81 83 THR A C 1
ATOM 588 O O . THR A 1 83 ? 5.005 23.872 -4.945 1.00 79.81 83 THR A O 1
ATOM 591 N N . PHE A 1 84 ? 5.997 22.073 -5.852 1.00 76.38 84 PHE A N 1
ATOM 592 C CA . PHE A 1 84 ? 4.774 21.563 -6.459 1.00 76.38 84 PHE A CA 1
ATOM 593 C C . PHE A 1 84 ? 3.744 21.151 -5.398 1.00 76.38 84 PHE A C 1
ATOM 595 O O . PHE A 1 84 ? 2.588 21.565 -5.479 1.00 76.38 84 PH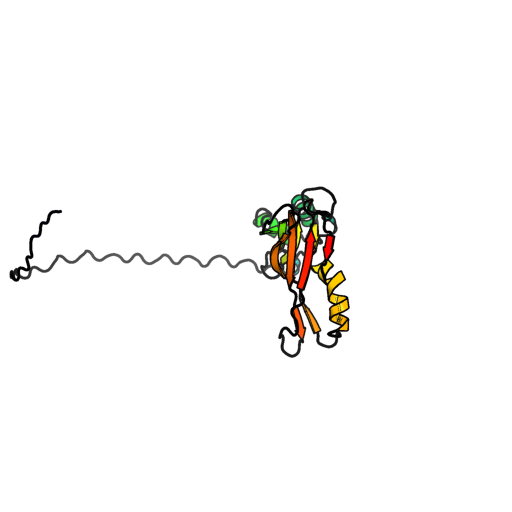E A O 1
ATOM 602 N N . ALA A 1 85 ? 4.146 20.406 -4.366 1.00 76.44 85 ALA A N 1
ATOM 603 C CA . ALA A 1 85 ? 3.259 20.008 -3.274 1.00 76.44 85 ALA A CA 1
ATOM 604 C C . ALA A 1 85 ? 2.684 21.222 -2.523 1.00 76.44 85 ALA A C 1
ATOM 606 O O . ALA A 1 85 ? 1.482 21.266 -2.252 1.00 76.44 85 ALA A O 1
ATOM 607 N N . ALA A 1 86 ? 3.504 22.247 -2.266 1.00 77.81 86 ALA A N 1
ATOM 608 C CA . ALA A 1 86 ? 3.068 23.508 -1.676 1.00 77.81 86 ALA A CA 1
ATOM 609 C C . ALA A 1 86 ? 2.028 24.227 -2.555 1.00 77.81 86 ALA A C 1
ATOM 611 O O . ALA A 1 86 ? 1.026 24.713 -2.029 1.00 77.81 86 ALA A O 1
ATOM 612 N N . SER A 1 87 ? 2.195 24.224 -3.886 1.00 74.94 87 SER A N 1
ATOM 613 C CA . SER A 1 87 ? 1.211 24.800 -4.824 1.00 74.94 87 SER A CA 1
ATOM 614 C C . SER A 1 87 ? -0.162 24.115 -4.761 1.00 74.94 87 SER A C 1
ATOM 616 O O . SER A 1 87 ? -1.187 24.751 -4.992 1.00 74.94 87 SER A O 1
ATOM 618 N N . GLN A 1 88 ? -0.192 22.829 -4.395 1.00 72.31 88 GLN A N 1
ATOM 619 C CA . GLN A 1 88 ? -1.415 22.041 -4.213 1.00 72.31 88 GLN A CA 1
ATOM 620 C C . GLN A 1 88 ? -1.963 22.123 -2.775 1.00 72.31 88 GLN A C 1
ATOM 622 O O . GLN A 1 88 ? -2.898 21.405 -2.414 1.00 72.31 88 GLN A O 1
ATOM 627 N N . GLY A 1 89 ? -1.379 22.968 -1.916 1.00 67.38 89 GLY A N 1
ATOM 628 C CA . GLY A 1 89 ? -1.739 23.060 -0.501 1.00 67.38 89 GLY A CA 1
ATOM 629 C C . GLY A 1 89 ? -1.465 21.768 0.270 1.00 67.38 89 GLY A C 1
ATOM 630 O O . GLY A 1 89 ? -2.214 21.440 1.189 1.00 67.38 89 GLY A O 1
ATOM 631 N N . TRP A 1 90 ? -0.437 21.013 -0.136 1.00 66.88 90 TRP A N 1
ATOM 632 C CA . TRP A 1 90 ? -0.059 19.705 0.417 1.00 66.88 90 TRP A CA 1
ATOM 633 C C . TRP A 1 90 ? -1.152 18.631 0.315 1.00 66.88 90 TRP A C 1
ATOM 635 O O . TRP A 1 90 ? -1.098 17.607 1.001 1.00 66.88 90 TRP A O 1
ATOM 645 N N . LYS A 1 91 ? -2.159 18.851 -0.538 1.00 59.62 91 LYS A N 1
ATOM 646 C CA . LYS A 1 91 ? -3.234 17.892 -0.794 1.00 59.62 91 LYS A CA 1
ATOM 647 C C . LYS A 1 91 ? -2.735 16.766 -1.702 1.00 59.62 91 LYS A C 1
ATOM 649 O O . LYS A 1 91 ? -1.927 16.993 -2.598 1.00 59.62 91 LYS A O 1
ATOM 654 N N . GLY A 1 92 ? -3.252 15.556 -1.484 1.00 60.19 92 GLY A N 1
ATOM 655 C CA . GLY A 1 92 ? -3.090 14.440 -2.420 1.00 60.19 92 GLY A CA 1
ATOM 656 C C . GLY A 1 92 ? -1.885 13.525 -2.199 1.00 60.19 92 GLY A C 1
ATOM 657 O O . GLY A 1 92 ? -1.709 12.619 -2.998 1.00 60.19 92 GLY A O 1
ATOM 658 N N . MET A 1 93 ? -1.086 13.684 -1.131 1.00 72.38 93 MET A N 1
ATOM 659 C CA . MET A 1 93 ? -0.028 12.702 -0.793 1.00 72.38 93 MET A CA 1
ATOM 660 C C . MET A 1 93 ? -0.593 11.322 -0.438 1.00 72.38 93 MET A C 1
ATOM 662 O O . MET A 1 93 ? 0.080 10.310 -0.600 1.00 72.38 93 MET A O 1
ATOM 666 N N . LEU A 1 94 ? -1.821 11.306 0.076 1.00 75.75 94 LEU A N 1
ATOM 667 C CA . LEU A 1 94 ? -2.546 10.116 0.468 1.00 75.75 94 LEU A CA 1
ATOM 668 C C . LEU A 1 94 ? -3.999 10.262 0.018 1.00 75.75 94 LEU A C 1
ATOM 670 O O . LEU A 1 94 ? -4.683 11.210 0.407 1.00 75.75 94 LEU A O 1
ATOM 674 N N . THR A 1 95 ? -4.454 9.318 -0.793 1.00 74.88 95 THR A N 1
ATOM 675 C CA . THR A 1 95 ? -5.840 9.210 -1.243 1.00 74.88 95 THR A CA 1
ATOM 676 C C . THR A 1 95 ? -6.498 8.058 -0.507 1.00 74.88 95 THR A C 1
ATOM 678 O O . THR A 1 95 ? -6.007 6.933 -0.533 1.00 74.88 95 THR A O 1
ATOM 681 N N . TYR A 1 96 ? -7.618 8.317 0.158 1.00 74.12 96 TYR A N 1
ATOM 682 C CA . TYR A 1 96 ? -8.386 7.278 0.835 1.00 74.12 96 TYR A CA 1
ATOM 683 C C . TYR A 1 96 ? -9.329 6.607 -0.169 1.00 74.12 96 TYR A C 1
ATOM 685 O O . TYR A 1 96 ? -10.177 7.271 -0.758 1.00 74.12 96 TYR A O 1
ATOM 693 N N . LEU A 1 97 ? -9.183 5.296 -0.369 1.00 67.31 97 LEU A N 1
ATOM 694 C CA . LEU A 1 97 ? -9.952 4.523 -1.352 1.00 67.31 97 LEU A CA 1
ATOM 695 C C . LEU A 1 97 ? -11.158 3.811 -0.739 1.00 67.31 97 LEU A C 1
ATOM 697 O O . LEU A 1 97 ? -12.133 3.526 -1.429 1.00 67.31 97 LEU A O 1
ATOM 701 N N . GLY A 1 98 ? -11.106 3.508 0.556 1.00 62.50 98 GLY A N 1
ATOM 702 C CA . GLY A 1 98 ? -12.217 2.847 1.223 1.00 62.50 98 GLY A CA 1
ATOM 703 C C . GLY A 1 98 ? -11.997 2.656 2.712 1.00 62.50 98 GLY A C 1
ATOM 704 O O . GLY A 1 98 ? -10.879 2.411 3.169 1.00 62.50 98 GLY A O 1
ATOM 705 N N . ASN A 1 99 ? -13.095 2.738 3.460 1.00 64.31 99 ASN A N 1
ATOM 706 C CA . ASN A 1 99 ? -13.135 2.511 4.896 1.00 64.31 99 ASN A CA 1
ATOM 707 C C . ASN A 1 99 ? -14.139 1.393 5.216 1.00 64.31 99 ASN A C 1
ATOM 709 O O . ASN A 1 99 ? -15.347 1.603 5.175 1.00 64.31 99 ASN A O 1
ATOM 713 N N . GLU A 1 100 ? -13.628 0.206 5.539 1.00 63.62 100 GLU A N 1
ATOM 714 C CA . GLU A 1 100 ? -14.436 -0.973 5.892 1.00 63.62 100 GLU A CA 1
ATOM 715 C C . GLU A 1 100 ? -14.354 -1.300 7.399 1.00 63.62 100 GLU A C 1
ATOM 717 O O . GLU A 1 100 ? -14.657 -2.420 7.811 1.00 63.62 100 GLU A O 1
ATOM 722 N N . GLY A 1 101 ? -13.916 -0.362 8.252 1.00 71.31 101 GLY A N 1
ATOM 723 C CA . GLY A 1 101 ? -13.713 -0.629 9.680 1.00 71.31 101 GLY A CA 1
ATOM 724 C C . GLY A 1 101 ? -12.596 0.199 10.315 1.00 71.31 101 GLY A C 1
ATOM 725 O O . GLY A 1 101 ? -12.601 1.420 10.234 1.00 71.31 101 GLY A O 1
ATOM 726 N N . LYS A 1 102 ? -11.667 -0.457 11.020 1.00 78.88 102 LYS A N 1
ATOM 727 C CA . LYS A 1 102 ? -10.532 0.220 11.670 1.00 78.88 102 LYS A CA 1
ATOM 728 C C . LYS A 1 102 ? -9.394 0.515 10.701 1.00 78.88 102 LYS A C 1
ATOM 730 O O . LYS A 1 102 ? -8.730 1.534 10.837 1.00 78.88 102 LYS A O 1
ATOM 735 N N . VAL A 1 103 ? -9.193 -0.375 9.737 1.00 78.88 103 VAL A N 1
ATOM 736 C CA . VAL A 1 103 ? -8.169 -0.271 8.704 1.00 78.88 103 VAL A CA 1
ATOM 737 C C . VAL A 1 103 ? -8.761 0.414 7.486 1.00 78.88 103 VAL A C 1
ATOM 739 O O . VAL A 1 103 ? -9.854 0.061 7.031 1.00 78.88 103 VAL A O 1
ATOM 742 N N . VAL A 1 104 ? -8.025 1.379 6.952 1.00 81.75 104 VAL A N 1
ATOM 743 C CA .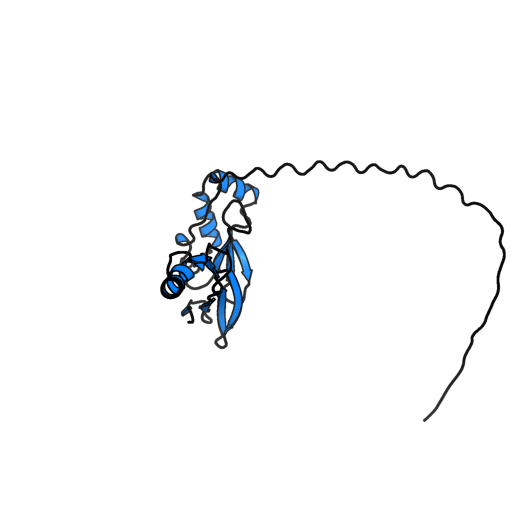 VAL A 1 104 ? -8.428 2.166 5.789 1.00 81.75 104 VAL A CA 1
ATOM 744 C C . VAL A 1 104 ? -7.514 1.807 4.627 1.00 81.75 104 VAL A C 1
ATOM 746 O O . VAL A 1 104 ? -6.298 1.760 4.790 1.00 81.75 104 VAL A O 1
ATOM 749 N N . SER A 1 105 ? -8.085 1.536 3.455 1.00 78.94 105 SER A N 1
ATOM 750 C CA . SER A 1 105 ? -7.288 1.369 2.240 1.00 78.94 105 SER A CA 1
ATOM 751 C C . SER A 1 105 ? -7.070 2.721 1.581 1.00 78.94 105 SER A C 1
ATOM 753 O O . SER A 1 105 ? -7.998 3.530 1.497 1.00 78.94 105 SER A O 1
ATOM 755 N N . GLY A 1 106 ? -5.853 2.964 1.108 1.00 81.12 106 GLY A N 1
ATOM 756 C CA . GLY A 1 106 ? -5.508 4.183 0.396 1.00 81.12 106 GLY A CA 1
ATOM 757 C C . GLY A 1 106 ? -4.405 3.977 -0.632 1.00 81.12 106 GLY A C 1
ATOM 758 O O . GLY A 1 106 ? -3.848 2.885 -0.762 1.00 81.12 106 GLY A O 1
ATOM 759 N N . THR A 1 107 ? -4.083 5.042 -1.353 1.00 80.94 107 THR A N 1
ATOM 760 C CA . THR A 1 107 ? -2.907 5.136 -2.217 1.00 80.94 107 THR A CA 1
ATOM 761 C C . THR A 1 107 ? -2.037 6.298 -1.779 1.00 80.94 107 THR A C 1
ATOM 763 O O . THR A 1 107 ? -2.535 7.387 -1.500 1.00 80.94 107 THR A O 1
ATOM 766 N N . LEU A 1 108 ? -0.732 6.060 -1.686 1.00 77.81 108 LEU A N 1
ATOM 767 C CA . LEU A 1 108 ? 0.260 7.118 -1.578 1.00 77.81 108 LEU A CA 1
ATOM 768 C C . LEU A 1 108 ? 0.611 7.590 -2.978 1.00 77.81 108 LEU A C 1
ATOM 770 O O . LEU A 1 108 ? 1.062 6.795 -3.804 1.00 77.81 108 LEU A O 1
ATOM 774 N N . THR A 1 109 ? 0.426 8.875 -3.230 1.00 73.19 109 THR A N 1
ATOM 775 C CA . THR A 1 109 ? 0.714 9.446 -4.541 1.00 73.19 109 THR A CA 1
ATOM 776 C C . THR A 1 109 ? 2.181 9.849 -4.606 1.00 73.19 109 THR A C 1
ATOM 778 O O . THR A 1 109 ? 2.675 10.600 -3.761 1.00 73.19 109 THR A O 1
ATOM 781 N N . THR A 1 110 ? 2.880 9.373 -5.631 1.00 70.69 110 THR A N 1
ATOM 782 C CA . THR A 1 110 ? 4.207 9.884 -5.996 1.00 70.69 110 THR A CA 1
ATOM 783 C C . THR A 1 110 ? 4.066 11.304 -6.548 1.00 70.69 110 THR A C 1
ATOM 785 O O . THR A 1 110 ? 3.135 11.584 -7.301 1.00 70.69 110 THR A O 1
ATOM 788 N N . PHE A 1 111 ? 4.989 12.202 -6.208 1.00 66.12 111 PHE A N 1
ATOM 789 C CA . PHE A 1 111 ? 5.015 13.559 -6.762 1.00 66.12 111 PHE A CA 1
ATOM 790 C C . PHE A 1 111 ? 5.865 13.610 -8.021 1.00 66.12 111 PHE A C 1
ATOM 792 O O . PHE A 1 111 ? 6.821 12.852 -8.062 1.00 66.12 111 PHE A O 1
ATOM 799 N N . PRO A 1 112 ? 5.566 14.469 -9.013 1.00 63.66 112 PRO A N 1
ATOM 800 C CA . PRO A 1 112 ? 4.286 15.164 -9.194 1.00 63.66 112 PRO A CA 1
ATOM 801 C C . PRO A 1 112 ? 3.123 14.176 -9.325 1.00 63.66 112 PRO A C 1
ATOM 803 O O . PRO A 1 112 ? 3.317 13.059 -9.797 1.00 63.66 112 PRO A O 1
ATOM 806 N N . LEU A 1 113 ? 1.926 14.613 -8.923 1.00 59.84 113 LEU A N 1
ATOM 807 C CA . LEU A 1 113 ? 0.713 13.793 -8.900 1.00 59.84 113 LEU A CA 1
ATOM 808 C C . LEU A 1 113 ? 0.463 13.169 -10.285 1.00 59.84 113 LEU A C 1
ATOM 810 O O . LEU A 1 113 ? -0.016 13.843 -11.197 1.00 59.84 113 LEU A O 1
ATOM 814 N N . SER A 1 114 ? 0.789 11.887 -10.436 1.00 51.50 114 SER A N 1
ATOM 815 C CA . SER A 1 114 ? 0.397 11.081 -11.588 1.00 51.50 114 SER A CA 1
ATOM 816 C C . SER A 1 114 ? -0.513 9.960 -11.103 1.00 51.50 114 SER A C 1
ATOM 818 O O . SER A 1 114 ? -0.090 9.205 -10.227 1.00 51.50 114 SER A O 1
ATOM 820 N N . PRO A 1 115 ? -1.702 9.768 -11.702 1.00 45.81 115 PRO A N 1
ATOM 821 C CA . PRO A 1 115 ? -2.598 8.668 -11.340 1.00 45.81 115 PRO A CA 1
ATOM 822 C C . PRO A 1 115 ? -1.989 7.279 -11.607 1.00 45.81 115 PRO A C 1
ATOM 824 O O . PRO A 1 115 ? -2.558 6.266 -11.213 1.00 45.81 115 PRO A O 1
ATOM 827 N N . THR A 1 116 ? -0.845 7.205 -12.298 1.00 54.09 116 THR A N 1
ATOM 828 C CA . THR A 1 116 ? -0.134 5.954 -12.599 1.00 54.09 116 THR A CA 1
ATOM 829 C C . THR A 1 116 ? 0.962 5.604 -11.592 1.00 54.09 116 THR A C 1
ATOM 831 O O . THR A 1 116 ? 1.567 4.544 -11.723 1.00 54.09 116 THR A O 1
ATOM 834 N N . SER A 1 117 ? 1.258 6.483 -10.632 1.00 59.22 117 SER A N 1
ATOM 835 C CA . SER A 1 117 ? 2.399 6.347 -9.712 1.00 59.22 117 SER A CA 1
ATOM 836 C C . SER A 1 117 ? 1.958 6.136 -8.258 1.00 59.22 117 SER A C 1
ATOM 838 O O . SER A 1 117 ? 2.691 6.453 -7.318 1.00 59.22 117 SER A O 1
ATOM 840 N N . ASP A 1 118 ? 0.747 5.619 -8.082 1.00 73.62 118 ASP A N 1
ATOM 841 C CA . ASP A 1 118 ? 0.111 5.381 -6.794 1.00 73.62 118 ASP A CA 1
ATOM 842 C C . ASP A 1 118 ? 0.625 4.089 -6.151 1.00 73.62 118 ASP A C 1
ATOM 844 O O . ASP A 1 118 ? 0.559 3.004 -6.732 1.00 73.62 118 ASP A O 1
ATOM 848 N N . VAL A 1 119 ? 1.110 4.195 -4.916 1.00 77.44 119 VAL A N 1
ATOM 849 C CA . VAL A 1 119 ? 1.538 3.057 -4.099 1.00 77.44 119 VAL A CA 1
ATOM 850 C C . VAL A 1 119 ? 0.376 2.653 -3.188 1.00 77.44 119 VAL A C 1
ATOM 852 O O . VAL A 1 119 ? 0.011 3.423 -2.298 1.00 77.44 119 VAL A O 1
ATOM 855 N N . PRO A 1 120 ? -0.231 1.467 -3.362 1.00 83.00 120 PRO A N 1
ATOM 856 C CA . PRO A 1 120 ? -1.325 1.036 -2.504 1.00 83.00 120 PRO A CA 1
ATOM 857 C C . PRO A 1 120 ? -0.831 0.756 -1.085 1.00 83.00 120 PRO A C 1
ATOM 859 O O . PRO A 1 120 ? 0.157 0.049 -0.870 1.00 83.00 120 PRO A O 1
ATOM 862 N N . VAL A 1 121 ? -1.565 1.277 -0.107 1.00 84.38 121 VAL A N 1
ATOM 863 C CA . VAL A 1 121 ? -1.256 1.143 1.316 1.00 84.38 121 VAL A CA 1
ATOM 864 C C . VAL A 1 121 ? -2.492 0.792 2.136 1.00 84.38 121 VAL A C 1
ATOM 866 O O . VAL A 1 121 ? -3.632 1.065 1.750 1.00 84.38 121 VAL A O 1
ATOM 869 N N . LEU A 1 122 ? -2.256 0.191 3.300 1.00 80.75 122 LEU A N 1
ATOM 870 C CA . LEU A 1 122 ? -3.261 0.023 4.346 1.00 80.75 122 LEU A CA 1
ATOM 871 C C . LEU A 1 122 ? -2.863 0.858 5.562 1.00 80.75 122 LEU A C 1
ATOM 873 O O . LEU A 1 122 ? -1.712 0.832 5.991 1.00 80.75 122 LEU A O 1
ATOM 877 N N . LEU A 1 123 ? -3.824 1.602 6.096 1.00 78.88 123 LEU A N 1
ATOM 878 C CA . LEU A 1 123 ? -3.658 2.597 7.150 1.00 78.88 123 LEU A CA 1
ATOM 879 C C . LEU A 1 123 ? -4.431 2.190 8.399 1.00 78.88 123 LEU A C 1
ATOM 881 O O . LEU A 1 123 ? -5.418 1.461 8.304 1.00 78.88 123 LEU A O 1
ATOM 885 N N . ASN A 1 124 ? -4.048 2.740 9.551 1.00 75.25 124 ASN A N 1
ATOM 886 C CA . ASN A 1 124 ? -4.719 2.550 10.844 1.00 75.25 124 ASN A CA 1
ATOM 887 C C . ASN A 1 124 ? -4.799 1.080 11.299 1.00 75.25 124 ASN A C 1
ATOM 889 O O . ASN A 1 124 ? -5.585 0.731 12.181 1.00 75.25 124 ASN A O 1
ATOM 893 N N . GLY A 1 125 ? -3.974 0.215 10.706 1.00 69.75 125 GLY A N 1
ATOM 894 C CA . GLY A 1 125 ? -3.748 -1.131 11.203 1.00 69.75 125 GLY A CA 1
ATOM 895 C C . GLY A 1 125 ? -2.755 -1.154 12.363 1.00 69.75 125 GLY A C 1
ATOM 896 O O . GLY A 1 125 ? -2.303 -0.131 12.872 1.00 69.75 125 GLY A O 1
ATOM 897 N N . THR A 1 126 ? -2.367 -2.351 12.780 1.00 77.31 126 THR A N 1
ATOM 898 C CA . THR A 1 126 ? -1.131 -2.568 13.536 1.00 77.31 126 THR A CA 1
ATOM 899 C C . THR A 1 126 ? -0.240 -3.482 12.695 1.00 77.31 126 THR A C 1
ATOM 901 O O . THR A 1 126 ? -0.565 -4.673 12.587 1.00 77.31 126 THR A O 1
ATOM 904 N N . PRO A 1 127 ? 0.837 -2.952 12.070 1.00 77.06 127 PRO A N 1
ATOM 905 C CA . PRO A 1 127 ? 1.351 -1.565 12.143 1.00 77.06 127 PRO A CA 1
ATOM 906 C C . PRO A 1 127 ? 0.460 -0.511 11.444 1.00 77.06 127 PRO A C 1
ATOM 908 O O . PRO A 1 127 ? -0.378 -0.866 10.616 1.00 77.06 127 PRO A O 1
ATOM 911 N N . SER A 1 128 ? 0.630 0.775 11.798 1.00 79.62 128 SER A N 1
ATOM 912 C CA . SER A 1 128 ? -0.264 1.886 11.388 1.00 79.62 128 SER A CA 1
ATOM 913 C C . SER A 1 128 ? -0.246 2.215 9.896 1.00 79.62 128 SER A C 1
ATOM 915 O O . SER A 1 128 ? -1.222 2.759 9.379 1.00 79.62 128 SER A O 1
ATOM 917 N N . LEU A 1 129 ? 0.830 1.843 9.208 1.00 82.44 129 LEU A N 1
ATOM 918 C CA . LEU A 1 129 ? 0.977 1.902 7.764 1.00 82.44 129 LEU A CA 1
ATOM 919 C C . LEU A 1 129 ? 1.569 0.577 7.288 1.00 82.44 129 LEU A C 1
ATOM 921 O O . LEU A 1 129 ? 2.519 0.066 7.877 1.00 82.44 129 LEU A O 1
ATOM 925 N N . ILE A 1 130 ? 1.007 0.022 6.222 1.00 84.75 130 ILE A N 1
ATOM 926 C CA . ILE A 1 130 ? 1.468 -1.214 5.593 1.00 84.75 130 ILE A CA 1
ATOM 927 C C . ILE A 1 130 ? 1.608 -0.959 4.094 1.00 84.75 130 ILE A C 1
ATOM 929 O O . ILE A 1 130 ? 0.627 -0.624 3.425 1.00 84.75 130 ILE A O 1
ATOM 933 N N . SER A 1 131 ? 2.820 -1.159 3.573 1.00 86.69 131 SER A N 1
ATOM 934 C CA . SER A 1 131 ? 3.117 -1.133 2.139 1.00 86.69 131 SER A CA 1
ATOM 935 C C . SER A 1 131 ? 2.652 -2.437 1.488 1.00 86.69 131 SER A C 1
ATOM 937 O O . SER A 1 131 ? 3.162 -3.522 1.780 1.00 86.69 131 SER A O 1
ATOM 939 N N . VAL A 1 132 ? 1.647 -2.354 0.614 1.00 86.75 132 VAL A N 1
ATOM 940 C CA . VAL A 1 132 ? 1.119 -3.540 -0.074 1.00 86.75 132 VAL A CA 1
ATOM 941 C C . VAL A 1 132 ? 2.118 -4.092 -1.098 1.00 86.75 132 VAL A C 1
ATOM 943 O O . VAL A 1 132 ? 2.281 -5.315 -1.129 1.00 86.75 132 VAL A O 1
ATOM 946 N N . PRO A 1 133 ? 2.833 -3.264 -1.892 1.00 87.31 133 PRO A N 1
ATOM 947 C CA . PRO A 1 133 ? 3.869 -3.767 -2.791 1.00 87.31 133 PRO A CA 1
ATOM 948 C C . PRO A 1 133 ? 4.993 -4.505 -2.060 1.00 87.31 133 PRO A C 1
ATOM 950 O O . PRO A 1 133 ? 5.418 -5.555 -2.525 1.00 87.31 133 PRO A O 1
ATOM 953 N N . GLU A 1 134 ? 5.421 -4.049 -0.880 1.00 86.31 134 GLU A N 1
ATOM 954 C CA . GLU A 1 134 ? 6.426 -4.778 -0.091 1.00 86.31 134 GLU A CA 1
ATOM 955 C C . GLU A 1 134 ? 5.918 -6.143 0.377 1.00 86.31 134 GLU A C 1
ATOM 957 O O . GLU A 1 134 ? 6.635 -7.140 0.289 1.00 86.31 134 GLU A O 1
ATOM 962 N N . LEU A 1 135 ? 4.671 -6.223 0.856 1.00 88.44 135 LEU A N 1
ATOM 963 C CA . LEU A 1 135 ? 4.075 -7.509 1.222 1.00 88.44 135 LEU A CA 1
ATOM 964 C C . LEU A 1 135 ? 3.931 -8.431 0.008 1.00 88.44 135 LEU A C 1
ATOM 966 O O . LEU A 1 135 ? 4.128 -9.640 0.131 1.00 88.44 135 LEU A O 1
ATOM 970 N N . TRP A 1 136 ? 3.616 -7.879 -1.160 1.00 89.06 136 TRP A N 1
ATOM 971 C CA . TRP A 1 136 ? 3.565 -8.618 -2.414 1.00 89.06 136 TRP A CA 1
ATOM 972 C C . TRP A 1 136 ? 4.932 -9.180 -2.807 1.00 89.06 136 TRP A C 1
ATOM 974 O O . TRP A 1 136 ? 5.056 -10.389 -3.014 1.00 89.06 136 TRP A O 1
ATOM 984 N N . GLU A 1 137 ? 5.962 -8.338 -2.839 1.00 89.00 137 GLU A N 1
ATOM 985 C CA . GLU A 1 137 ? 7.345 -8.741 -3.104 1.00 89.00 137 GLU A CA 1
ATOM 986 C C . GLU A 1 137 ? 7.810 -9.810 -2.111 1.00 89.00 137 GLU A C 1
ATOM 988 O O . GLU A 1 137 ? 8.371 -10.835 -2.490 1.00 89.00 137 GLU A O 1
ATOM 993 N N . LYS A 1 138 ? 7.494 -9.644 -0.825 1.00 89.31 138 LYS A N 1
ATOM 994 C CA . LYS A 1 138 ? 7.907 -10.579 0.225 1.00 89.31 138 LYS A CA 1
ATOM 995 C C . LYS A 1 138 ? 7.181 -11.925 0.171 1.00 89.31 138 LYS A C 1
ATOM 997 O O . LYS A 1 138 ? 7.793 -12.960 0.435 1.00 89.31 138 LYS A O 1
ATOM 1002 N N . HIS A 1 139 ? 5.875 -11.935 -0.103 1.00 89.12 139 HIS A N 1
ATOM 1003 C CA . HIS A 1 139 ? 5.035 -13.126 0.080 1.00 89.12 139 HIS A CA 1
ATOM 1004 C C . HIS A 1 139 ? 4.584 -13.795 -1.222 1.00 89.12 139 HIS A C 1
ATOM 1006 O O . HIS A 1 139 ? 4.369 -15.009 -1.231 1.00 89.12 139 HIS A O 1
ATOM 1012 N N . MET A 1 140 ? 4.457 -13.044 -2.317 1.00 89.62 140 MET A N 1
ATOM 1013 C CA . MET A 1 140 ? 3.941 -13.549 -3.592 1.00 89.62 140 MET A CA 1
ATOM 1014 C C . MET A 1 140 ? 5.067 -13.842 -4.578 1.00 89.62 140 MET A C 1
ATOM 1016 O O . MET A 1 140 ? 5.139 -14.958 -5.101 1.00 89.62 140 MET A O 1
ATOM 1020 N N . VAL A 1 141 ? 5.971 -12.882 -4.797 1.00 88.81 141 VAL A N 1
ATOM 1021 C CA . VAL A 1 141 ? 7.009 -12.970 -5.840 1.00 88.81 141 VAL A CA 1
ATOM 1022 C C . VAL A 1 141 ? 7.877 -14.231 -5.737 1.00 88.81 141 VAL A C 1
ATOM 1024 O O . VAL A 1 141 ? 8.044 -14.879 -6.767 1.00 88.81 141 VAL A O 1
ATOM 1027 N N . PRO A 1 142 ? 8.329 -14.713 -4.559 1.00 90.69 142 PRO A N 1
ATOM 1028 C CA . PRO A 1 142 ? 9.105 -15.953 -4.477 1.00 90.69 142 PRO A CA 1
ATOM 1029 C C . PRO A 1 142 ? 8.361 -17.187 -5.005 1.00 90.69 142 PRO A C 1
ATOM 1031 O O . PRO A 1 142 ? 8.961 -18.074 -5.612 1.00 90.69 142 PRO A O 1
ATOM 1034 N N . SER A 1 143 ? 7.045 -17.261 -4.788 1.00 87.88 143 SER A N 1
ATOM 1035 C CA . SER A 1 143 ? 6.213 -18.365 -5.285 1.00 87.88 143 SER A CA 1
ATOM 1036 C C . SER A 1 143 ? 5.922 -18.215 -6.778 1.00 87.88 143 SER A C 1
ATOM 1038 O O . SER A 1 143 ? 5.918 -19.203 -7.514 1.00 87.88 143 SER A O 1
ATOM 1040 N N . LEU A 1 144 ? 5.720 -16.979 -7.241 1.00 88.56 144 LEU A N 1
ATOM 1041 C CA . LEU A 1 144 ? 5.516 -16.679 -8.655 1.00 88.56 144 LEU A CA 1
ATOM 1042 C C . LEU A 1 144 ? 6.781 -16.932 -9.471 1.00 88.56 144 LEU A C 1
ATOM 1044 O O . LEU A 1 144 ? 6.674 -17.556 -10.515 1.00 88.56 144 LEU A O 1
ATOM 1048 N N . ALA A 1 145 ? 7.959 -16.576 -8.964 1.00 88.50 145 ALA A N 1
ATOM 1049 C CA . ALA A 1 145 ? 9.243 -16.829 -9.610 1.00 88.50 145 ALA A CA 1
ATOM 1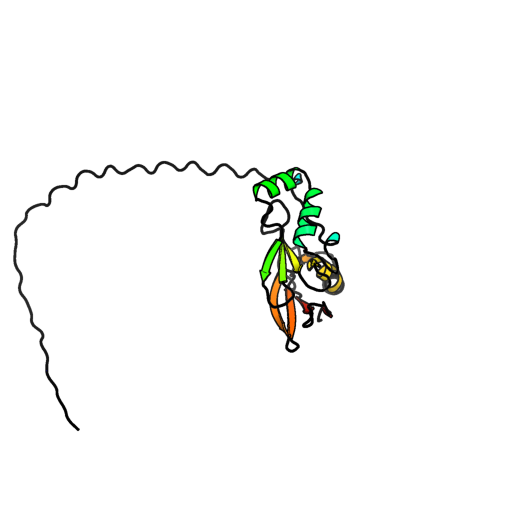050 C C . ALA A 1 145 ? 9.559 -18.322 -9.750 1.00 88.50 145 ALA A C 1
ATOM 1052 O O . ALA A 1 145 ? 10.176 -18.731 -10.728 1.00 88.50 145 ALA A O 1
ATOM 1053 N N . LYS A 1 146 ? 9.086 -19.168 -8.825 1.00 88.50 146 LYS A N 1
ATOM 1054 C CA . LYS A 1 146 ? 9.174 -20.631 -8.984 1.00 88.50 146 LYS A CA 1
ATOM 1055 C C . LYS A 1 146 ? 8.262 -21.152 -10.096 1.00 88.50 146 LYS A C 1
ATOM 1057 O O . LYS A 1 146 ? 8.627 -22.093 -10.791 1.00 88.50 146 LYS A O 1
ATOM 1062 N N . LYS A 1 147 ? 7.071 -20.566 -10.248 1.00 87.19 147 LYS A N 1
ATOM 1063 C CA . LYS A 1 147 ? 6.060 -20.994 -11.229 1.00 87.19 147 LYS A CA 1
ATOM 1064 C C . LYS A 1 147 ? 6.273 -20.384 -12.622 1.00 87.19 147 LYS A C 1
ATOM 1066 O O . LYS A 1 147 ? 5.931 -21.006 -13.622 1.00 87.19 147 LYS A O 1
ATOM 1071 N N . TYR A 1 148 ? 6.824 -19.178 -12.677 1.00 86.19 148 TYR A N 1
ATOM 1072 C CA . TYR A 1 148 ? 7.026 -18.352 -13.865 1.00 86.19 148 TYR A CA 1
ATOM 1073 C C . TYR A 1 148 ? 8.454 -17.782 -13.865 1.00 86.19 148 TYR A C 1
ATOM 1075 O O . TYR A 1 148 ? 8.621 -16.572 -13.722 1.00 86.19 148 TYR A O 1
ATOM 1083 N N . PRO A 1 149 ? 9.488 -18.632 -13.996 1.00 79.50 149 PRO A N 1
ATOM 1084 C CA . PRO A 1 149 ? 10.881 -18.226 -13.842 1.00 79.50 149 PRO A CA 1
ATOM 1085 C C . PRO A 1 149 ? 11.252 -17.014 -14.700 1.00 79.50 149 PRO A C 1
ATOM 1087 O O . PRO A 1 149 ? 10.797 -16.855 -15.837 1.00 79.50 149 PRO A O 1
ATOM 1090 N N . ASN A 1 150 ? 12.079 -16.146 -14.115 1.00 63.81 150 ASN A N 1
ATOM 1091 C CA . ASN A 1 150 ? 12.499 -14.878 -14.701 1.00 63.81 150 ASN A CA 1
ATOM 1092 C C . ASN A 1 150 ? 13.390 -15.129 -15.923 1.00 63.81 150 ASN A C 1
ATOM 1094 O O . ASN A 1 150 ? 14.597 -15.298 -15.806 1.00 63.81 150 ASN A O 1
ATOM 1098 N N . GLY A 1 151 ? 12.762 -15.170 -17.094 1.00 65.50 151 GLY A N 1
ATOM 1099 C CA . GLY A 1 151 ? 13.409 -15.028 -18.401 1.00 65.50 151 GLY A CA 1
ATOM 1100 C C . GLY A 1 151 ? 12.697 -13.979 -19.253 1.00 65.50 151 GLY A C 1
ATOM 1101 O O . GLY A 1 151 ? 13.352 -13.155 -19.874 1.00 65.50 151 GLY A O 1
ATOM 1102 N N . ASN A 1 152 ? 11.358 -13.949 -19.183 1.00 70.12 152 ASN A N 1
ATOM 1103 C CA . ASN A 1 152 ? 10.496 -12.967 -19.856 1.00 70.12 152 ASN A CA 1
ATOM 1104 C C . ASN A 1 152 ? 9.369 -12.420 -18.956 1.00 70.12 152 ASN A C 1
ATOM 1106 O O . ASN A 1 152 ? 8.529 -11.660 -19.436 1.00 70.12 152 ASN A O 1
ATOM 1110 N N . SER A 1 153 ? 9.299 -12.844 -17.689 1.00 80.50 153 SER A N 1
ATOM 1111 C CA . SER A 1 153 ? 8.190 -12.521 -16.787 1.00 80.50 153 SER A CA 1
ATOM 1112 C C . SER A 1 153 ? 8.432 -11.203 -16.045 1.00 80.50 153 SER A C 1
ATOM 1114 O O . SER A 1 153 ? 9.482 -11.024 -15.432 1.00 80.50 153 SER A O 1
ATOM 1116 N N . THR A 1 154 ? 7.443 -10.314 -16.032 1.00 85.31 154 THR A N 1
ATOM 1117 C CA . THR A 1 154 ? 7.399 -9.111 -15.189 1.00 85.31 154 THR A CA 1
ATOM 1118 C C . THR A 1 154 ? 6.283 -9.254 -14.162 1.00 85.31 154 THR A C 1
ATOM 1120 O O . THR A 1 154 ? 5.154 -9.597 -14.518 1.00 85.31 154 THR A O 1
ATOM 1123 N N . TYR A 1 155 ? 6.581 -8.972 -12.894 1.00 86.25 155 TYR A N 1
ATOM 1124 C CA . TYR A 1 155 ? 5.587 -8.923 -11.822 1.00 86.25 155 TYR A CA 1
ATOM 1125 C C . TYR A 1 155 ? 5.127 -7.484 -11.646 1.00 86.25 155 TYR A C 1
ATOM 1127 O O . TYR A 1 155 ? 5.916 -6.603 -11.322 1.00 86.25 155 TYR A O 1
ATOM 1135 N N . VAL A 1 156 ? 3.850 -7.243 -11.900 1.00 84.69 156 VAL A N 1
ATOM 1136 C CA . VAL A 1 156 ? 3.235 -5.929 -11.739 1.00 84.69 156 VAL A CA 1
ATOM 1137 C C . VAL A 1 156 ? 2.733 -5.801 -10.307 1.00 84.69 156 VAL A C 1
ATOM 1139 O O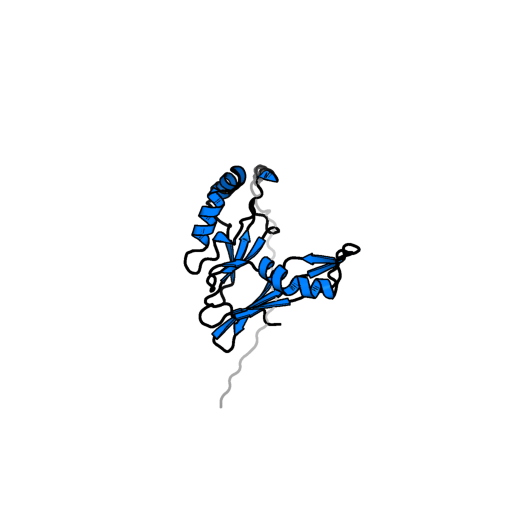 . VAL A 1 156 ? 2.126 -6.739 -9.777 1.00 84.69 156 VAL A O 1
ATOM 1142 N N . ALA A 1 157 ? 2.987 -4.640 -9.700 1.00 80.44 157 ALA A N 1
ATOM 1143 C CA . ALA A 1 157 ? 2.503 -4.308 -8.367 1.00 80.44 157 ALA A CA 1
ATOM 1144 C C . ALA A 1 157 ? 0.977 -4.492 -8.278 1.00 80.44 157 ALA A C 1
ATOM 1146 O O . ALA A 1 157 ? 0.262 -4.239 -9.254 1.00 80.44 157 ALA A O 1
ATOM 1147 N N . PRO A 1 158 ? 0.459 -4.956 -7.132 1.00 87.19 158 PRO A N 1
ATOM 1148 C CA . PRO A 1 158 ? -0.939 -5.324 -7.047 1.00 87.19 158 PRO A CA 1
ATOM 1149 C C . PRO A 1 158 ? -1.843 -4.112 -6.809 1.00 87.19 158 PRO A C 1
ATOM 1151 O O . PRO A 1 158 ? -1.442 -3.155 -6.158 1.00 87.19 158 PRO A O 1
ATOM 1154 N N . PHE A 1 159 ? -3.092 -4.181 -7.262 1.00 85.62 159 PHE A N 1
ATOM 1155 C CA . PHE A 1 159 ? -4.127 -3.168 -7.038 1.00 85.62 159 PHE A CA 1
ATOM 1156 C C . PHE A 1 159 ? -5.273 -3.733 -6.192 1.00 85.62 159 PHE A C 1
ATOM 1158 O O . PHE A 1 159 ? -5.498 -4.946 -6.152 1.00 85.62 159 PHE A O 1
ATOM 1165 N N . LEU A 1 160 ? -5.987 -2.865 -5.468 1.00 87.25 160 LEU A N 1
ATOM 1166 C CA . LEU A 1 160 ? -7.111 -3.288 -4.630 1.00 87.25 160 LEU A CA 1
ATOM 1167 C C . LEU A 1 160 ? -8.276 -3.746 -5.515 1.00 87.25 160 LEU A C 1
ATOM 1169 O O . LEU A 1 160 ? -8.762 -2.989 -6.349 1.00 87.25 160 LEU A O 1
ATOM 1173 N N . VAL A 1 161 ? -8.758 -4.965 -5.286 1.00 89.69 161 VAL A N 1
ATOM 1174 C CA . VAL A 1 161 ? -9.944 -5.514 -5.961 1.00 89.69 161 VAL A CA 1
ATOM 1175 C C . VAL A 1 161 ? -11.170 -5.423 -5.073 1.00 89.69 161 VAL A C 1
ATOM 1177 O O . VAL A 1 161 ? -12.265 -5.116 -5.538 1.00 89.69 161 VAL A O 1
ATOM 1180 N N . LYS A 1 162 ? -11.004 -5.750 -3.790 1.00 88.31 162 LYS A N 1
ATOM 1181 C CA . LYS A 1 162 ? -12.120 -5.834 -2.853 1.00 88.31 162 LYS A CA 1
ATOM 1182 C C . LYS A 1 162 ? -11.657 -5.566 -1.432 1.00 88.31 162 LYS A C 1
ATOM 1184 O O . LYS A 1 162 ? -10.606 -6.054 -1.020 1.00 88.31 162 LYS A O 1
ATOM 1189 N N . ALA A 1 163 ? -12.485 -4.866 -0.674 1.00 88.81 163 ALA A N 1
ATOM 1190 C CA . ALA A 1 163 ? -12.415 -4.815 0.775 1.00 88.81 163 ALA A CA 1
ATOM 1191 C C . ALA A 1 163 ? -13.732 -5.376 1.338 1.00 88.81 163 ALA A C 1
ATOM 1193 O O . ALA A 1 163 ? -14.792 -5.153 0.756 1.00 88.81 163 ALA A O 1
ATOM 1194 N N . GLU A 1 164 ? -13.660 -6.183 2.395 1.00 90.44 164 GLU A N 1
ATOM 1195 C CA . GLU A 1 164 ? -14.834 -6.806 3.017 1.00 90.44 164 GLU A CA 1
ATOM 1196 C C . GLU A 1 164 ? -14.643 -7.020 4.524 1.00 90.44 164 GLU A C 1
ATOM 1198 O O . GLU A 1 164 ? -13.521 -7.186 5.013 1.00 90.44 164 GLU A O 1
ATOM 1203 N N . LYS A 1 165 ? -15.748 -7.082 5.272 1.00 90.06 165 LYS A N 1
ATOM 1204 C CA . LYS A 1 165 ? -15.751 -7.490 6.685 1.00 90.06 165 LYS A CA 1
ATOM 1205 C C . LYS A 1 165 ? -15.691 -9.009 6.827 1.00 90.06 165 LYS A C 1
ATOM 1207 O O . LYS A 1 165 ? -16.322 -9.743 6.070 1.00 90.06 165 LYS A O 1
ATOM 1212 N N . THR A 1 166 ? -14.968 -9.491 7.834 1.00 90.06 166 THR A N 1
ATOM 1213 C CA . THR A 1 166 ? -14.919 -10.921 8.173 1.00 90.06 166 THR A CA 1
ATOM 1214 C C . THR A 1 166 ? -15.993 -11.283 9.199 1.00 90.06 166 THR A C 1
ATOM 1216 O O . THR A 1 166 ? -16.466 -10.429 9.950 1.00 90.06 166 THR A O 1
ATOM 1219 N N . ALA A 1 167 ? -16.350 -12.569 9.284 1.00 90.19 167 ALA A N 1
ATOM 1220 C CA . ALA A 1 167 ? -17.350 -13.063 10.240 1.00 90.19 167 ALA A CA 1
ATOM 1221 C C . ALA A 1 167 ? -16.997 -12.757 11.712 1.00 90.19 167 ALA A C 1
ATOM 1223 O O . ALA A 1 167 ? -17.884 -12.588 12.541 1.00 90.19 167 ALA A O 1
ATOM 1224 N N . ASN A 1 168 ? -15.705 -12.616 12.025 1.00 88.62 168 ASN A N 1
ATOM 1225 C CA . ASN A 1 168 ? -15.212 -12.320 13.374 1.00 88.62 168 ASN A CA 1
ATOM 1226 C C . ASN A 1 168 ? -15.137 -10.808 13.678 1.00 88.62 168 ASN A C 1
ATOM 1228 O O . ASN A 1 168 ? -14.494 -10.402 14.649 1.00 88.62 168 ASN A O 1
ATOM 1232 N N . GLY A 1 169 ? -15.743 -9.965 12.834 1.00 87.06 169 GLY A N 1
ATOM 1233 C CA . GLY A 1 169 ? -15.714 -8.505 12.967 1.00 87.06 169 GLY A CA 1
ATOM 1234 C C . GLY A 1 169 ? -14.383 -7.860 12.569 1.00 87.06 169 GLY A C 1
ATOM 1235 O O . GLY A 1 169 ? -14.147 -6.703 12.903 1.00 87.06 169 GLY A O 1
ATOM 1236 N N . GLY A 1 170 ? -13.506 -8.608 11.895 1.00 90.69 170 GLY A N 1
ATOM 1237 C CA . GLY A 1 170 ? -12.277 -8.098 11.293 1.00 90.69 170 GLY A CA 1
ATOM 1238 C C . GLY A 1 170 ? -12.489 -7.604 9.860 1.00 90.69 170 GLY A C 1
ATOM 1239 O O . GLY A 1 170 ? -13.621 -7.468 9.396 1.00 90.69 170 GLY A O 1
ATOM 1240 N N . GLN A 1 171 ? -11.394 -7.369 9.139 1.00 91.44 171 GLN A N 1
ATOM 1241 C CA . GLN A 1 171 ? -11.409 -6.867 7.760 1.00 91.44 171 GLN A CA 1
ATOM 1242 C C . GLN A 1 171 ? -10.515 -7.721 6.865 1.00 91.44 171 GLN A C 1
ATOM 1244 O O . GLN A 1 171 ? -9.479 -8.211 7.304 1.00 91.44 171 GLN A O 1
ATOM 1249 N N . ARG A 1 172 ? -10.895 -7.888 5.602 1.00 91.38 172 ARG A N 1
ATOM 1250 C CA . ARG A 1 172 ? -10.084 -8.540 4.576 1.00 91.38 172 ARG A CA 1
ATOM 1251 C C . ARG A 1 172 ? -9.954 -7.615 3.374 1.00 91.38 172 ARG A C 1
ATOM 1253 O O . ARG A 1 172 ? -10.952 -7.139 2.841 1.00 91.38 172 ARG A O 1
ATOM 1260 N N . PHE A 1 173 ? -8.722 -7.421 2.923 1.00 91.00 173 PHE A N 1
ATOM 1261 C CA . PHE A 1 173 ? -8.405 -6.712 1.688 1.00 91.00 173 PHE A CA 1
ATOM 1262 C C . PHE A 1 173 ? -7.844 -7.701 0.674 1.00 91.00 173 PHE A C 1
ATOM 1264 O O . PHE A 1 173 ? -6.942 -8.478 0.986 1.00 91.00 173 PHE A O 1
ATOM 1271 N N . ILE A 1 174 ? -8.394 -7.689 -0.534 1.00 90.94 174 ILE A N 1
ATOM 1272 C CA . ILE A 1 174 ? -7.987 -8.547 -1.641 1.00 90.94 174 ILE A CA 1
ATOM 1273 C C . ILE A 1 174 ? -7.318 -7.663 -2.680 1.00 90.94 174 ILE A C 1
ATOM 1275 O O . ILE A 1 174 ? -7.964 -6.817 -3.299 1.00 90.94 174 ILE A O 1
ATOM 1279 N N . TYR A 1 175 ? -6.030 -7.897 -2.868 1.00 90.69 175 TYR A N 1
ATOM 1280 C CA . TYR A 1 175 ? -5.201 -7.249 -3.865 1.00 90.69 175 TYR A CA 1
ATOM 1281 C C . TYR A 1 175 ? -4.893 -8.231 -4.992 1.00 90.69 175 TYR A C 1
ATOM 1283 O O . TYR A 1 175 ? -4.676 -9.415 -4.737 1.00 90.69 175 TYR A O 1
ATOM 1291 N N . GLU A 1 176 ? -4.877 -7.764 -6.232 1.00 92.25 176 GLU A N 1
ATOM 1292 C CA . GLU A 1 176 ? -4.562 -8.571 -7.413 1.00 92.25 176 GLU A CA 1
ATOM 1293 C C . GLU A 1 176 ? -3.386 -7.938 -8.143 1.00 92.25 176 GLU A C 1
ATOM 1295 O O . GLU A 1 176 ? -3.398 -6.744 -8.417 1.00 92.25 176 GLU A O 1
ATOM 1300 N N . GLY A 1 177 ? -2.349 -8.727 -8.409 1.00 90.62 177 GLY A N 1
ATOM 1301 C CA . GLY A 1 177 ? -1.239 -8.322 -9.270 1.00 90.62 177 GLY A CA 1
ATOM 1302 C C . GLY A 1 177 ? -1.317 -9.024 -10.614 1.00 90.62 177 GLY A C 1
ATOM 1303 O O . GLY A 1 177 ? -2.185 -9.867 -10.843 1.00 90.62 177 GLY A O 1
ATOM 1304 N N . GLU A 1 178 ? -0.377 -8.718 -11.501 1.00 90.62 178 GLU A N 1
ATOM 1305 C CA . GLU A 1 178 ? -0.271 -9.392 -12.795 1.00 90.62 178 GLU A CA 1
ATOM 1306 C C . GLU A 1 178 ? 1.126 -9.980 -12.980 1.00 90.62 178 GLU A C 1
ATOM 1308 O O . GLU A 1 178 ? 2.131 -9.362 -12.637 1.00 90.62 178 GLU A O 1
ATOM 1313 N N . VAL A 1 179 ? 1.192 -11.178 -13.556 1.00 89.12 179 VAL A N 1
ATOM 1314 C CA . VAL A 1 179 ? 2.420 -11.708 -14.153 1.00 89.12 179 VAL A CA 1
ATOM 1315 C C . VAL A 1 179 ? 2.292 -11.496 -15.651 1.00 89.12 179 VAL A C 1
ATOM 1317 O O . VAL A 1 179 ? 1.392 -12.065 -16.266 1.00 89.12 179 VAL A O 1
ATOM 1320 N N . ARG A 1 180 ? 3.155 -10.673 -16.236 1.00 88.31 180 ARG A N 1
ATOM 1321 C CA . ARG A 1 180 ? 3.174 -10.385 -17.676 1.00 88.31 180 ARG A CA 1
ATOM 1322 C C . ARG A 1 180 ? 4.359 -11.058 -18.334 1.00 88.31 180 ARG A C 1
ATOM 1324 O O . ARG A 1 180 ? 5.379 -11.239 -17.683 1.00 88.31 180 ARG A O 1
ATOM 1331 N N . GLU A 1 181 ? 4.239 -11.391 -19.613 1.00 83.50 181 GLU A N 1
ATOM 1332 C CA . GLU A 1 181 ? 5.371 -11.842 -20.424 1.00 83.50 181 GLU A CA 1
ATOM 1333 C C . GLU A 1 181 ? 5.675 -10.788 -21.501 1.00 83.50 181 GLU A C 1
ATOM 1335 O O . GLU A 1 181 ? 4.800 -10.446 -22.300 1.00 83.50 181 GLU A O 1
ATOM 1340 N N . CYS A 1 182 ? 6.898 -10.237 -21.517 1.00 68.50 182 CYS A N 1
ATOM 1341 C CA . CYS A 1 182 ? 7.265 -9.074 -22.350 1.00 68.50 182 CYS A CA 1
ATOM 1342 C C . CYS A 1 182 ? 7.088 -9.283 -23.861 1.00 68.50 182 CYS A C 1
ATOM 1344 O O . CYS A 1 182 ? 7.080 -8.313 -24.612 1.00 68.50 182 CYS A O 1
ATOM 1346 N N . LYS A 1 183 ? 6.939 -10.530 -24.323 1.00 64.56 183 LYS A N 1
ATOM 1347 C CA . LYS A 1 183 ? 6.774 -10.833 -25.747 1.00 64.56 183 LYS A CA 1
ATOM 1348 C C . LYS A 1 183 ? 5.395 -10.438 -26.293 1.00 64.56 183 LYS A C 1
ATOM 1350 O O . LYS A 1 183 ? 5.287 -10.175 -27.482 1.00 64.56 183 LYS A O 1
ATOM 1355 N N . GLU A 1 184 ? 4.374 -10.359 -25.435 1.00 59.22 184 GLU A N 1
ATOM 1356 C CA . GLU A 1 184 ? 2.998 -10.019 -25.843 1.00 59.22 184 GLU A CA 1
ATOM 1357 C C . GLU A 1 184 ? 2.318 -8.983 -24.930 1.00 59.22 184 GLU A C 1
ATOM 1359 O O . GLU A 1 184 ? 1.172 -8.615 -25.171 1.00 59.22 184 GLU A O 1
ATOM 1364 N N . CYS A 1 185 ? 2.985 -8.516 -23.863 1.00 67.50 185 CYS A N 1
ATOM 1365 C CA . CYS A 1 185 ? 2.425 -7.618 -22.835 1.00 67.50 185 CYS A CA 1
ATOM 1366 C C . CYS A 1 185 ? 1.104 -8.106 -22.200 1.00 67.50 185 CYS A C 1
ATOM 1368 O O . CYS A 1 185 ? 0.453 -7.359 -21.468 1.00 67.50 185 CYS A O 1
ATOM 1370 N N . MET A 1 186 ? 0.722 -9.362 -22.441 1.00 76.75 186 MET A N 1
ATOM 1371 C CA . MET A 1 186 ? -0.496 -9.976 -21.930 1.00 76.75 186 MET A CA 1
ATOM 1372 C C . MET A 1 186 ? -0.263 -10.533 -20.524 1.00 76.75 186 MET A C 1
ATOM 1374 O O . MET A 1 186 ? 0.816 -11.039 -20.193 1.00 76.75 186 MET A O 1
ATOM 1378 N N . ALA A 1 187 ? -1.293 -10.443 -19.682 1.00 81.50 187 ALA A N 1
ATOM 1379 C CA . ALA A 1 187 ? -1.271 -11.029 -18.350 1.00 81.50 187 ALA A CA 1
ATOM 1380 C C . ALA A 1 187 ? -1.371 -12.561 -18.450 1.00 81.50 187 ALA A C 1
ATOM 1382 O O . ALA A 1 187 ? -2.403 -13.111 -18.825 1.00 81.50 187 ALA A O 1
ATOM 1383 N N . LYS A 1 188 ? -0.299 -13.254 -18.068 1.00 86.12 188 LYS A N 1
ATOM 1384 C CA . LYS A 1 188 ? -0.206 -14.718 -17.985 1.00 86.12 188 LYS A CA 1
ATOM 1385 C C . LYS A 1 188 ? -0.896 -15.271 -16.742 1.00 86.12 188 LYS A C 1
ATOM 1387 O O . LYS A 1 188 ? -1.393 -16.395 -16.737 1.00 86.12 188 LYS A O 1
ATOM 1392 N N . ALA A 1 189 ? -0.897 -14.493 -15.664 1.00 88.38 189 ALA A N 1
ATOM 1393 C CA . ALA A 1 189 ? -1.568 -14.842 -14.422 1.00 88.38 189 ALA A CA 1
ATOM 1394 C C . ALA A 1 189 ? -1.986 -13.591 -13.653 1.00 88.38 189 ALA A C 1
ATOM 1396 O O . ALA A 1 189 ? -1.330 -12.553 -13.742 1.00 88.38 189 ALA A O 1
ATOM 1397 N N . ARG A 1 190 ? -3.036 -13.736 -12.840 1.00 91.69 190 ARG A N 1
ATOM 1398 C CA . ARG A 1 190 ? -3.537 -12.706 -11.922 1.00 91.69 190 ARG A CA 1
ATOM 1399 C C . ARG A 1 190 ? -3.570 -13.223 -10.482 1.00 91.69 190 ARG A C 1
ATOM 1401 O O . ARG A 1 190 ? -4.617 -13.664 -10.006 1.00 91.69 190 ARG A O 1
ATOM 1408 N N . PRO A 1 191 ? -2.407 -13.318 -9.813 1.00 92.50 191 PRO A N 1
ATOM 1409 C CA . PRO A 1 191 ? -2.352 -13.793 -8.440 1.00 92.50 191 PRO A CA 1
ATOM 1410 C C . PRO A 1 191 ? -3.041 -12.810 -7.494 1.00 92.50 191 PRO A C 1
ATOM 1412 O O . PRO A 1 191 ? -2.996 -11.599 -7.699 1.00 92.50 191 PRO A O 1
ATOM 1415 N N . ARG A 1 192 ? -3.634 -13.342 -6.422 1.00 93.44 192 ARG A N 1
ATOM 1416 C CA . ARG A 1 192 ? -4.299 -12.542 -5.391 1.00 93.44 192 ARG A CA 1
ATOM 1417 C C . ARG A 1 192 ? -3.571 -12.643 -4.063 1.00 93.44 192 ARG A C 1
ATOM 1419 O O . ARG A 1 192 ? -3.285 -13.743 -3.604 1.00 93.44 192 ARG A O 1
ATOM 1426 N N . LEU A 1 193 ? -3.325 -11.495 -3.446 1.00 91.62 193 LEU A N 1
ATOM 1427 C CA . LEU A 1 193 ? -2.851 -11.355 -2.078 1.00 91.62 193 LEU A CA 1
ATOM 1428 C C . LEU A 1 193 ? -4.042 -10.966 -1.199 1.00 91.62 193 LEU A C 1
ATOM 1430 O O . LEU A 1 193 ? -4.669 -9.931 -1.417 1.00 91.62 193 LEU A O 1
ATOM 1434 N N . ARG A 1 194 ? -4.363 -11.796 -0.207 1.00 93.44 194 ARG A N 1
ATOM 1435 C CA . ARG A 1 194 ? -5.433 -11.522 0.757 1.00 93.44 194 ARG A CA 1
ATOM 1436 C C . ARG A 1 194 ? -4.816 -11.134 2.087 1.00 93.44 194 ARG A C 1
ATOM 1438 O O . ARG A 1 194 ? -4.105 -11.940 2.673 1.00 93.44 194 ARG A O 1
ATOM 1445 N N . LEU A 1 195 ? -5.087 -9.929 2.566 1.00 91.44 195 LEU A N 1
ATOM 1446 C CA . LEU A 1 195 ? -4.591 -9.429 3.846 1.00 91.44 195 LEU A CA 1
ATOM 1447 C C . LEU A 1 195 ? -5.744 -9.387 4.841 1.00 91.44 195 LEU A C 1
ATOM 1449 O O . LEU A 1 195 ? -6.738 -8.701 4.601 1.00 91.44 195 LEU A O 1
ATOM 1453 N N . VAL A 1 196 ? -5.617 -10.138 5.936 1.00 91.62 196 VAL A N 1
ATOM 1454 C CA . VAL A 1 196 ? -6.670 -10.276 6.950 1.00 91.62 196 VAL A CA 1
ATOM 1455 C C . VAL A 1 196 ? -6.270 -9.550 8.224 1.00 91.62 196 VAL A C 1
ATOM 1457 O O . VAL A 1 196 ? -5.164 -9.718 8.734 1.00 91.62 196 VAL A O 1
ATOM 1460 N N . PHE A 1 197 ? -7.205 -8.778 8.756 1.00 90.88 197 PHE A N 1
ATOM 1461 C CA . PHE A 1 197 ? -7.094 -8.037 9.998 1.00 90.88 197 PHE A CA 1
ATOM 1462 C C . PHE A 1 197 ? -8.150 -8.525 10.978 1.00 90.88 197 PHE A C 1
ATOM 1464 O O . PHE A 1 197 ? -9.279 -8.831 10.586 1.00 90.88 197 PHE A O 1
ATOM 1471 N N . ASP A 1 198 ? -7.800 -8.589 12.258 1.00 91.38 198 ASP A N 1
ATOM 1472 C CA . ASP A 1 198 ? -8.782 -8.852 13.305 1.00 91.38 198 ASP A CA 1
ATOM 1473 C C . ASP A 1 198 ? -9.635 -7.608 13.621 1.00 91.38 198 ASP A C 1
ATOM 1475 O O . ASP A 1 198 ? -9.425 -6.515 13.090 1.00 91.38 198 ASP A O 1
ATOM 1479 N N . LYS A 1 199 ? -10.603 -7.762 14.530 1.00 90.50 199 LYS A N 1
ATOM 1480 C CA . LYS A 1 199 ? -11.480 -6.670 14.991 1.00 90.50 199 LYS A CA 1
ATOM 1481 C C . LYS A 1 199 ? -10.741 -5.495 15.647 1.00 90.50 199 LYS A C 1
ATOM 1483 O O . LYS A 1 199 ? -11.324 -4.433 15.863 1.00 90.50 199 LYS A O 1
ATOM 1488 N N . THR A 1 200 ? -9.480 -5.686 16.035 1.00 87.62 200 THR A N 1
ATOM 1489 C CA . THR A 1 200 ? -8.646 -4.637 16.629 1.00 87.62 200 THR A CA 1
ATOM 1490 C C . THR A 1 200 ? -7.872 -3.845 15.579 1.00 87.62 200 THR A C 1
ATOM 1492 O O . THR A 1 200 ? -7.390 -2.766 15.909 1.00 87.62 200 THR A O 1
ATOM 1495 N N . GLY A 1 201 ? -7.847 -4.308 14.324 1.00 85.00 201 GLY A N 1
ATOM 1496 C CA . GLY A 1 201 ? -7.056 -3.721 13.244 1.00 85.00 201 GLY A CA 1
ATOM 1497 C C . GLY A 1 201 ? -5.644 -4.303 13.155 1.00 85.00 201 GLY A C 1
ATOM 1498 O O . GLY A 1 201 ? -4.807 -3.772 12.432 1.00 85.00 201 GLY A O 1
ATOM 1499 N N . ARG A 1 202 ? -5.343 -5.396 13.863 1.00 88.50 202 ARG A N 1
ATOM 1500 C CA . ARG A 1 202 ? -4.040 -6.063 13.778 1.00 88.50 202 ARG A CA 1
ATOM 1501 C C . ARG A 1 202 ? -3.987 -6.953 12.542 1.00 88.50 202 ARG A C 1
ATOM 1503 O O . ARG A 1 202 ? -4.882 -7.771 12.335 1.00 88.50 202 ARG A O 1
ATOM 1510 N N . LEU A 1 203 ? -2.910 -6.836 11.762 1.00 89.19 203 LEU A N 1
ATOM 1511 C CA . LEU A 1 203 ? -2.650 -7.731 10.636 1.00 89.19 203 LEU A CA 1
ATOM 1512 C C . LEU A 1 203 ? -2.385 -9.154 11.158 1.00 89.19 203 LEU A C 1
ATOM 1514 O O . LEU A 1 203 ? -1.468 -9.379 11.949 1.00 89.19 203 LEU A O 1
ATOM 1518 N N . LEU A 1 204 ? -3.183 -10.120 10.705 1.00 89.31 204 LEU A N 1
ATOM 1519 C CA . LEU A 1 204 ? -3.004 -11.545 11.005 1.00 89.31 204 LEU A CA 1
ATOM 1520 C C . LEU A 1 204 ? -2.035 -12.223 10.026 1.00 89.31 204 LEU A C 1
ATOM 1522 O O . LEU A 1 204 ? -1.464 -13.263 10.341 1.00 89.31 204 LEU A O 1
ATOM 1526 N N . GLY A 1 205 ? -1.828 -11.608 8.861 1.00 81.88 205 GLY A N 1
ATOM 1527 C CA . GLY A 1 205 ? -0.933 -12.067 7.806 1.00 81.88 205 GLY A CA 1
ATOM 1528 C C . GLY A 1 205 ? -1.660 -12.304 6.480 1.00 81.88 205 GLY A C 1
ATOM 1529 O O . GLY A 1 205 ? -2.867 -12.054 6.376 1.00 81.88 205 GLY A O 1
ATOM 1530 N N . PRO A 1 206 ? -0.925 -12.756 5.448 1.00 82.81 206 PRO A N 1
ATOM 1531 C CA . PRO A 1 206 ? -1.515 -13.121 4.173 1.00 82.81 206 PRO A CA 1
ATOM 1532 C C . PRO A 1 206 ? -2.247 -14.469 4.261 1.00 82.81 206 PRO A C 1
ATOM 1534 O O . PRO A 1 206 ? -1.674 -15.473 4.686 1.00 82.81 206 PRO A O 1
ATOM 1537 N N . GLU A 1 207 ? -3.503 -14.500 3.826 1.00 79.94 207 GLU A N 1
ATOM 1538 C CA . GLU A 1 207 ? -4.293 -15.726 3.674 1.00 79.94 207 GLU A CA 1
ATOM 1539 C C . GLU A 1 207 ? -3.973 -16.352 2.308 1.00 79.94 207 GLU A C 1
ATOM 1541 O O . GLU A 1 207 ? -4.157 -15.711 1.268 1.00 79.94 207 GLU A O 1
ATOM 1546 N N . ARG A 1 208 ? -3.432 -17.577 2.324 1.00 59.00 208 ARG A N 1
ATOM 1547 C CA . ARG A 1 208 ? -3.030 -18.320 1.118 1.00 59.00 208 ARG A CA 1
ATOM 1548 C C . ARG A 1 208 ? -4.252 -18.801 0.337 1.00 59.00 208 ARG A C 1
ATOM 1550 O O . ARG A 1 208 ? -5.141 -19.403 0.971 1.00 59.00 208 ARG A O 1
#